Protein AF-A0A8R7QAB6-F1 (afdb_monomer_lite)

Sequence (267 aa):
MARGPIYIWNEWATQILVLLSFALQIFLFVFARTRRCGSSPLLRFLLWLVYLMADSTAIYTLGHLSINGILHEHELVVFWAPFLIVHLGSQDTITAYALEDNQLWPRHLLNLGVQAFGVAYILYKHIGHISTSLGLATCLMFVIGLIKYGERIWALKCATMDDIRSSIKKCGLLPTYYGDLPPPSGASAEERDEEELLLFAQAMLPLCKGGIINFPVVLISHPHNSPSNLSWCWNWNWKATFKVVEMELSLMYDILYTKAAIIHSWY

Structure (mmCIF, N/CA/C/O backbone):
data_AF-A0A8R7QAB6-F1
#
_entry.id   AF-A0A8R7QAB6-F1
#
loop_
_atom_site.group_PDB
_atom_site.id
_atom_site.type_symbol
_atom_site.label_atom_id
_atom_site.label_alt_id
_atom_site.label_comp_id
_atom_site.label_asym_id
_atom_site.label_entity_id
_atom_site.label_seq_id
_atom_site.pdbx_PDB_ins_code
_atom_site.Cartn_x
_atom_site.Cartn_y
_atom_site.Cartn_z
_atom_site.occupancy
_atom_site.B_iso_or_equiv
_atom_site.auth_seq_id
_atom_site.auth_comp_id
_atom_site.auth_asym_id
_atom_site.auth_atom_id
_atom_site.pdbx_PDB_model_num
ATOM 1 N N . MET A 1 1 ? -44.828 -3.602 14.748 1.00 44.59 1 MET A N 1
ATOM 2 C CA . MET A 1 1 ? -44.063 -2.344 14.886 1.00 44.59 1 MET A CA 1
ATOM 3 C C . MET A 1 1 ? -42.723 -2.540 14.201 1.00 44.59 1 MET A C 1
ATOM 5 O O . MET A 1 1 ? -41.914 -3.314 14.695 1.00 44.59 1 MET A O 1
ATOM 9 N N . ALA A 1 2 ? -42.525 -1.944 13.025 1.00 48.62 2 ALA A N 1
ATOM 10 C CA . ALA A 1 2 ? -41.248 -2.025 12.324 1.00 48.62 2 ALA A CA 1
ATOM 11 C C . ALA A 1 2 ? -40.219 -1.193 13.104 1.00 48.62 2 ALA A C 1
ATOM 13 O O . ALA A 1 2 ? -40.380 0.020 13.232 1.00 48.62 2 ALA A O 1
ATOM 14 N N . ARG A 1 3 ? -39.207 -1.849 13.684 1.00 58.31 3 ARG A N 1
ATOM 15 C CA . ARG A 1 3 ? -38.048 -1.165 14.271 1.00 58.31 3 ARG A CA 1
ATOM 16 C C . ARG A 1 3 ? -37.415 -0.325 13.160 1.00 58.31 3 ARG A C 1
ATOM 18 O O . ARG A 1 3 ? -37.043 -0.864 12.123 1.00 58.31 3 ARG A O 1
ATOM 25 N N . GLY A 1 4 ? -37.393 0.994 13.339 1.00 73.88 4 GLY A N 1
ATOM 26 C CA . GLY A 1 4 ? -36.914 1.915 12.311 1.00 73.88 4 GLY A CA 1
ATOM 27 C C . GLY A 1 4 ? -35.427 1.703 11.987 1.00 73.88 4 GLY A C 1
ATOM 28 O O . GLY A 1 4 ? -34.685 1.194 12.829 1.00 73.88 4 GLY A O 1
ATOM 29 N N . PRO A 1 5 ? -34.960 2.140 10.804 1.00 74.00 5 PRO A N 1
ATOM 30 C CA . PRO A 1 5 ? -33.564 1.986 10.380 1.00 74.00 5 PRO A CA 1
ATOM 31 C C . PRO A 1 5 ? -32.562 2.619 11.361 1.00 74.00 5 PRO A C 1
ATOM 33 O O . PRO A 1 5 ? -31.462 2.109 11.541 1.00 74.00 5 PRO A O 1
ATOM 36 N N . ILE A 1 6 ? -32.971 3.679 12.065 1.00 74.94 6 ILE A N 1
ATOM 37 C CA . ILE A 1 6 ? -32.167 4.370 13.084 1.00 74.94 6 ILE A CA 1
ATOM 38 C C . ILE A 1 6 ? -31.918 3.482 14.313 1.00 74.94 6 ILE A C 1
ATOM 40 O O . ILE A 1 6 ? -30.834 3.517 14.883 1.00 74.94 6 ILE A O 1
ATOM 44 N N . TYR A 1 7 ? -32.894 2.656 14.705 1.00 74.50 7 TYR A N 1
ATOM 45 C CA . TYR A 1 7 ? -32.751 1.740 15.839 1.00 74.50 7 TYR A CA 1
ATOM 46 C C . TYR A 1 7 ? -31.762 0.613 15.512 1.00 74.50 7 TYR A C 1
ATOM 48 O O . TYR A 1 7 ? -30.878 0.316 16.307 1.00 74.50 7 TYR A O 1
ATOM 56 N N . ILE A 1 8 ? -31.869 0.044 14.305 1.00 72.69 8 ILE A N 1
ATOM 57 C CA . ILE A 1 8 ? -30.952 -0.998 13.818 1.00 72.69 8 ILE A CA 1
ATOM 58 C C . ILE A 1 8 ? -29.528 -0.445 13.714 1.00 72.69 8 ILE A C 1
ATOM 60 O O . ILE A 1 8 ? -28.586 -1.104 14.144 1.00 72.69 8 ILE A O 1
ATOM 64 N N . TRP A 1 9 ? -29.369 0.777 13.194 1.00 73.50 9 TRP A N 1
ATOM 65 C CA . TRP A 1 9 ? -28.070 1.443 13.147 1.00 73.50 9 TRP A CA 1
ATOM 66 C C . TRP A 1 9 ? -27.485 1.634 14.547 1.00 73.50 9 TRP A C 1
ATOM 68 O O . TRP A 1 9 ? -26.334 1.297 14.771 1.00 73.50 9 TRP A O 1
ATOM 78 N N . ASN A 1 10 ? -28.269 2.106 15.515 1.00 70.94 10 ASN A N 1
ATOM 79 C CA . ASN A 1 10 ? -27.750 2.383 16.855 1.00 70.94 10 ASN A CA 1
ATOM 80 C C . ASN A 1 10 ? -27.283 1.116 17.601 1.00 70.94 10 ASN A C 1
ATOM 82 O O . ASN A 1 10 ? -26.352 1.174 18.395 1.00 70.94 10 ASN A O 1
ATOM 86 N N . GLU A 1 11 ? -27.922 -0.022 17.332 1.00 70.94 11 GLU A N 1
ATOM 87 C CA . GLU A 1 11 ? -27.662 -1.294 18.017 1.00 70.94 11 GLU A CA 1
ATOM 88 C C . GLU A 1 11 ? -26.584 -2.135 17.297 1.00 70.94 11 GLU A C 1
ATOM 90 O O . GLU A 1 11 ? -25.776 -2.788 17.950 1.00 70.94 11 GLU A O 1
ATOM 95 N N . TRP A 1 12 ? -26.505 -2.067 15.960 1.00 75.06 12 TRP A N 1
ATOM 96 C CA . TRP A 1 12 ? -25.621 -2.917 15.141 1.00 75.06 12 TRP A CA 1
ATOM 97 C C . TRP A 1 12 ? -24.547 -2.150 14.358 1.00 75.06 12 TRP A C 1
ATOM 99 O O . TRP A 1 12 ? -23.807 -2.769 13.591 1.00 75.06 12 TRP A O 1
ATOM 109 N N . ALA A 1 13 ? -24.427 -0.825 14.528 1.00 75.81 13 ALA A N 1
ATOM 110 C CA . ALA A 1 13 ? -23.506 0.016 13.750 1.00 75.81 13 ALA A CA 1
ATOM 111 C C . ALA A 1 13 ? -22.087 -0.551 13.701 1.00 75.81 13 ALA A C 1
ATOM 113 O O . ALA A 1 13 ? -21.511 -0.661 12.624 1.00 75.81 13 ALA A O 1
ATOM 114 N N . THR A 1 14 ? -21.526 -0.940 14.846 1.00 73.94 14 THR A N 1
ATOM 115 C CA . THR A 1 14 ? -20.152 -1.453 14.930 1.00 73.94 14 THR A CA 1
ATOM 116 C C . THR A 1 14 ? -19.972 -2.732 14.119 1.00 73.94 14 THR A C 1
ATOM 118 O O . THR A 1 14 ? -19.018 -2.837 13.351 1.00 73.94 14 THR A O 1
ATOM 121 N N . GLN A 1 15 ? -20.910 -3.673 14.219 1.00 81.12 15 GLN A N 1
ATOM 122 C CA . GLN A 1 15 ? -20.850 -4.939 13.492 1.00 81.12 15 GLN A CA 1
ATOM 123 C C . GLN A 1 15 ? -21.042 -4.743 11.985 1.00 81.12 15 GLN A C 1
ATOM 125 O O . GLN A 1 15 ? -20.289 -5.300 11.187 1.00 81.12 15 GLN A O 1
ATOM 130 N N . ILE A 1 16 ? -22.000 -3.899 11.588 1.00 82.00 16 ILE A N 1
ATOM 131 C CA . ILE A 1 16 ? -22.246 -3.554 10.181 1.00 82.00 16 ILE A CA 1
ATOM 132 C C . ILE A 1 16 ? -21.008 -2.891 9.574 1.00 82.00 16 ILE A C 1
ATOM 134 O O . ILE A 1 16 ? -20.597 -3.242 8.472 1.00 82.00 16 ILE A O 1
ATOM 138 N N . LEU A 1 17 ? -20.389 -1.960 10.298 1.00 81.69 17 LEU A N 1
ATOM 139 C CA . LEU A 1 17 ? -19.210 -1.227 9.851 1.00 81.69 17 LEU A CA 1
ATOM 140 C C . LEU A 1 17 ? -17.976 -2.133 9.700 1.00 81.69 17 LEU A C 1
ATOM 142 O O . LEU A 1 17 ? -17.223 -1.998 8.733 1.00 81.69 17 LEU A O 1
ATOM 146 N N . VAL A 1 18 ? -17.781 -3.082 10.616 1.00 82.44 18 VAL A N 1
ATOM 147 C CA . VAL A 1 18 ? -16.709 -4.084 10.532 1.00 82.44 18 VAL A CA 1
ATOM 148 C C . VAL A 1 18 ? -16.925 -5.025 9.343 1.00 82.44 18 VAL A C 1
ATOM 150 O O . VAL A 1 18 ? -15.999 -5.245 8.561 1.00 82.44 18 VAL A O 1
ATOM 153 N N . LEU A 1 19 ? -18.146 -5.537 9.159 1.00 84.88 19 LEU A N 1
ATOM 154 C CA . LEU A 1 19 ? -18.492 -6.387 8.016 1.00 84.88 19 LEU A CA 1
ATOM 155 C C . LEU A 1 19 ? -18.342 -5.642 6.688 1.00 84.88 19 LEU A C 1
ATOM 157 O O . LEU A 1 19 ? -17.833 -6.206 5.722 1.00 84.88 19 LEU A O 1
ATOM 161 N N . LEU A 1 20 ? -18.731 -4.366 6.647 1.00 85.06 20 LEU A N 1
ATOM 162 C CA . LEU A 1 20 ? -18.548 -3.506 5.483 1.00 85.06 20 LEU A CA 1
ATOM 163 C C . LEU A 1 20 ? -17.061 -3.327 5.165 1.00 85.06 20 LEU A C 1
ATOM 165 O O . LEU A 1 20 ? -16.658 -3.530 4.024 1.00 85.06 20 LEU A O 1
ATOM 169 N N . SER A 1 21 ? -16.236 -3.019 6.170 1.00 83.75 21 SER A N 1
ATOM 170 C CA . SER A 1 21 ? -14.778 -2.935 6.020 1.00 83.75 21 SER A CA 1
ATOM 171 C C . SER A 1 21 ? -14.202 -4.234 5.443 1.00 83.75 21 SER A C 1
ATOM 173 O O . SER A 1 21 ? -13.412 -4.212 4.494 1.00 83.75 21 SER A O 1
ATOM 175 N N . PHE A 1 22 ? -14.645 -5.386 5.950 1.00 82.44 22 PHE A N 1
ATOM 176 C CA . PHE A 1 22 ? -14.234 -6.701 5.459 1.00 82.44 22 PHE A CA 1
ATOM 177 C C . PHE A 1 22 ? -14.653 -6.964 4.009 1.00 82.44 22 PHE A C 1
ATOM 179 O O . PHE A 1 22 ? -13.827 -7.360 3.184 1.00 82.44 22 PHE A O 1
ATOM 186 N N . ALA A 1 23 ? -15.903 -6.661 3.666 1.00 84.88 23 ALA A N 1
ATOM 187 C CA . ALA A 1 23 ? -16.430 -6.823 2.316 1.00 84.88 23 ALA A CA 1
ATOM 188 C C . ALA A 1 23 ? -15.699 -5.939 1.292 1.00 84.88 23 ALA A C 1
ATOM 190 O O . ALA A 1 23 ? -15.355 -6.416 0.208 1.00 84.88 23 ALA A O 1
ATOM 191 N N . LEU A 1 24 ? -15.406 -4.679 1.642 1.00 82.50 24 LEU A N 1
ATOM 192 C CA . LEU A 1 24 ? -14.646 -3.761 0.785 1.00 82.50 24 LEU A CA 1
ATOM 193 C C . LEU A 1 24 ? -13.243 -4.308 0.486 1.00 82.50 24 LEU A C 1
ATOM 195 O O . LEU A 1 24 ? -12.759 -4.193 -0.640 1.00 82.50 24 LEU A O 1
ATOM 199 N N . GLN A 1 25 ? -12.599 -4.957 1.457 1.00 82.06 25 GLN A N 1
ATOM 200 C CA . GLN A 1 25 ? -11.284 -5.554 1.231 1.00 82.06 25 GLN A CA 1
ATOM 201 C C . GLN A 1 25 ? -11.312 -6.835 0.411 1.00 82.06 25 GLN A C 1
ATOM 203 O O . GLN A 1 25 ? -10.454 -6.991 -0.455 1.00 82.06 25 GLN A O 1
ATOM 208 N N . ILE A 1 26 ? -12.295 -7.716 0.613 1.00 82.19 26 ILE A N 1
ATOM 209 C CA . ILE A 1 26 ? -12.473 -8.880 -0.268 1.00 82.19 26 ILE A CA 1
ATOM 210 C C . ILE A 1 26 ? -12.684 -8.408 -1.706 1.00 82.19 26 ILE A C 1
ATOM 212 O O . ILE A 1 26 ? -12.077 -8.946 -2.630 1.00 82.19 26 ILE A O 1
ATOM 216 N N . PHE A 1 27 ? -13.502 -7.371 -1.895 1.00 82.88 27 PHE A N 1
ATOM 217 C CA . PHE A 1 27 ? -13.724 -6.786 -3.208 1.00 82.88 27 PHE A CA 1
ATOM 218 C C . PHE A 1 27 ? -12.410 -6.290 -3.827 1.00 82.88 27 PHE A C 1
ATOM 220 O O . PHE A 1 27 ? -12.078 -6.668 -4.950 1.00 82.88 27 PHE A O 1
ATOM 227 N N . LEU A 1 28 ? -11.611 -5.513 -3.091 1.00 77.88 28 LEU A N 1
ATOM 228 C CA . LEU A 1 28 ? -10.310 -5.054 -3.588 1.00 77.88 28 LEU A CA 1
ATOM 229 C C . LEU A 1 28 ? -9.372 -6.216 -3.900 1.00 77.88 28 LEU A C 1
ATOM 231 O O . LEU A 1 28 ? -8.730 -6.198 -4.943 1.00 77.88 28 LEU A O 1
ATOM 235 N N . PHE A 1 29 ? -9.323 -7.243 -3.056 1.00 79.69 29 PHE A N 1
ATOM 236 C CA . PHE A 1 29 ? -8.475 -8.409 -3.277 1.00 79.69 29 PHE A CA 1
ATOM 237 C C . PHE A 1 29 ? -8.835 -9.149 -4.574 1.00 79.69 29 PHE A C 1
ATOM 239 O O . PHE A 1 29 ? -7.956 -9.415 -5.394 1.00 79.69 29 PHE A O 1
ATOM 246 N N . VAL A 1 30 ? -10.124 -9.419 -4.803 1.00 79.31 30 VAL A N 1
ATOM 247 C CA . VAL A 1 30 ? -10.610 -10.134 -5.996 1.00 79.31 30 VAL A CA 1
ATOM 248 C C . VAL A 1 30 ? -10.393 -9.313 -7.269 1.00 79.31 30 VAL A C 1
ATOM 250 O O . VAL A 1 30 ? -9.942 -9.843 -8.285 1.00 79.31 30 VAL A O 1
ATOM 253 N N . PHE A 1 31 ? -10.685 -8.012 -7.224 1.00 73.69 31 PHE A N 1
ATOM 254 C CA . PHE A 1 31 ? -10.662 -7.150 -8.408 1.00 73.69 31 PHE A CA 1
ATOM 255 C C . PHE A 1 31 ? -9.325 -6.423 -8.633 1.00 73.69 31 PHE A C 1
ATOM 257 O O . PHE A 1 31 ? -9.147 -5.796 -9.681 1.00 73.69 31 PHE A O 1
ATOM 264 N N . ALA A 1 32 ? -8.352 -6.545 -7.723 1.00 71.00 32 ALA A N 1
ATOM 265 C CA . ALA A 1 32 ? -7.022 -5.953 -7.883 1.00 71.00 32 ALA A CA 1
ATOM 266 C C . ALA A 1 32 ? -6.299 -6.470 -9.132 1.00 71.00 32 ALA A C 1
ATOM 268 O O . ALA A 1 32 ? -5.696 -5.689 -9.874 1.00 71.00 32 ALA A O 1
ATOM 269 N N . ARG A 1 33 ? -6.410 -7.776 -9.418 1.00 67.69 33 ARG A N 1
ATOM 270 C CA . ARG A 1 33 ? -5.796 -8.398 -10.605 1.00 67.69 33 ARG A CA 1
ATOM 271 C C . ARG A 1 33 ? -6.393 -7.857 -11.907 1.00 67.69 33 ARG A C 1
ATOM 273 O O . ARG A 1 33 ? -5.681 -7.698 -12.897 1.00 67.69 33 ARG A O 1
ATOM 280 N N . THR A 1 34 ? -7.670 -7.482 -11.886 1.00 68.88 34 THR A N 1
ATOM 281 C CA . THR A 1 34 ? -8.405 -6.936 -13.036 1.00 68.88 34 THR A CA 1
ATOM 282 C C . THR A 1 34 ? -7.857 -5.576 -13.496 1.00 68.88 34 THR A C 1
ATOM 284 O O . THR A 1 34 ? -8.062 -5.194 -14.650 1.00 68.88 34 THR A O 1
ATOM 287 N N . ARG A 1 35 ? -7.095 -4.853 -12.655 1.00 66.12 35 ARG A N 1
ATOM 288 C CA . ARG A 1 35 ? -6.399 -3.613 -13.055 1.00 66.12 35 ARG A CA 1
ATOM 289 C C . ARG A 1 35 ? -5.346 -3.863 -14.138 1.00 66.12 35 ARG A C 1
ATOM 291 O O . ARG A 1 35 ? -5.223 -3.058 -15.059 1.00 66.12 35 ARG A O 1
ATOM 298 N N . ARG A 1 36 ? -4.629 -4.987 -14.049 1.00 64.88 36 ARG A N 1
ATOM 299 C CA . ARG A 1 36 ? -3.489 -5.320 -14.917 1.00 64.88 36 ARG A CA 1
ATOM 300 C C . ARG A 1 36 ? -3.909 -5.743 -16.330 1.00 64.88 36 ARG A C 1
ATOM 302 O O . ARG A 1 36 ? -3.153 -5.543 -17.268 1.00 64.88 36 ARG A O 1
ATOM 309 N N . CYS A 1 37 ? -5.132 -6.251 -16.494 1.00 62.47 37 CYS A N 1
ATOM 310 C CA . CYS A 1 37 ? -5.634 -6.793 -17.765 1.00 62.47 37 CYS A CA 1
ATOM 311 C C . CYS A 1 37 ? -6.569 -5.846 -18.542 1.00 62.47 37 CYS A C 1
ATOM 313 O O . CYS A 1 37 ? -7.242 -6.287 -19.466 1.00 62.47 37 CYS A O 1
ATOM 315 N N . GLY A 1 38 ? -6.627 -4.553 -18.192 1.00 60.62 38 GLY A N 1
ATOM 316 C CA . GLY A 1 38 ? -7.356 -3.561 -18.994 1.00 60.62 38 GLY A CA 1
ATOM 317 C C . GLY A 1 38 ? -8.883 -3.597 -18.836 1.00 60.62 38 GLY A C 1
ATOM 318 O O . GLY A 1 38 ? -9.607 -3.818 -19.798 1.00 60.62 38 GLY A O 1
ATOM 319 N N . SER A 1 39 ? -9.387 -3.341 -17.623 1.00 63.75 39 SER A N 1
ATOM 320 C CA . SER A 1 39 ? -10.836 -3.297 -17.350 1.00 63.75 39 SER A CA 1
ATOM 321 C C . SER A 1 39 ? -11.556 -2.019 -17.810 1.00 63.75 39 SER A C 1
ATOM 323 O O . SER A 1 39 ? -10.937 -0.963 -17.974 1.00 63.75 39 SER A O 1
ATOM 325 N N . SER A 1 40 ? -12.889 -2.124 -17.917 1.00 76.38 40 SER A N 1
ATOM 326 C CA . SER A 1 40 ? -13.844 -1.040 -18.184 1.00 76.38 40 SER A CA 1
ATOM 327 C C . SER A 1 40 ? -13.659 0.172 -17.247 1.00 76.38 40 SER A C 1
ATOM 329 O O . SER A 1 40 ? -13.309 0.006 -16.072 1.00 76.38 40 SER A O 1
ATOM 331 N N . PRO A 1 41 ? -13.929 1.405 -17.722 1.00 77.31 41 PRO A N 1
ATOM 332 C CA . PRO A 1 41 ? -13.739 2.622 -16.927 1.00 77.31 41 PRO A CA 1
ATOM 333 C C . PRO A 1 41 ? -14.597 2.643 -15.653 1.00 77.31 41 PRO A C 1
ATOM 335 O O . PRO A 1 41 ? -14.156 3.154 -14.627 1.00 77.31 41 PRO A O 1
ATOM 338 N N . LEU A 1 42 ? -15.784 2.027 -15.686 1.00 79.69 42 LEU A N 1
ATOM 339 C CA . LEU A 1 42 ? -16.677 1.925 -14.532 1.00 79.69 42 LEU A CA 1
ATOM 340 C C . LEU A 1 42 ? -16.082 1.052 -13.423 1.00 79.69 42 LEU A C 1
ATOM 342 O O . LEU A 1 42 ? -16.127 1.433 -12.258 1.00 79.69 42 LEU A O 1
ATOM 346 N N . LEU A 1 43 ? -15.464 -0.081 -13.767 1.00 77.50 43 LEU A N 1
ATOM 347 C CA . LEU A 1 43 ? -14.820 -0.944 -12.775 1.00 77.50 43 LEU A CA 1
ATOM 348 C C . LEU A 1 43 ? -13.598 -0.261 -12.148 1.00 77.50 43 LEU A C 1
ATOM 350 O O . LEU A 1 43 ? -13.377 -0.398 -10.950 1.00 77.50 43 LEU A O 1
ATOM 354 N N . ARG A 1 44 ? -12.839 0.526 -12.925 1.00 76.75 44 ARG A N 1
ATOM 355 C CA . ARG A 1 44 ? -11.742 1.357 -12.393 1.00 76.75 44 ARG A CA 1
ATOM 356 C C . ARG A 1 44 ? -12.253 2.420 -11.423 1.00 76.75 44 ARG A C 1
ATOM 358 O O . ARG A 1 44 ? -11.681 2.574 -10.351 1.00 76.75 44 ARG A O 1
ATOM 365 N N . PHE A 1 45 ? -13.341 3.107 -11.772 1.00 78.69 45 PHE A N 1
ATOM 366 C CA . PHE A 1 45 ? -13.973 4.086 -10.887 1.00 78.69 45 PHE A CA 1
ATOM 367 C C . PHE A 1 45 ? -14.497 3.442 -9.595 1.00 78.69 45 PHE A C 1
ATOM 369 O O . PHE A 1 45 ? -14.260 3.966 -8.510 1.00 78.69 45 PHE A O 1
ATOM 376 N N . LEU A 1 46 ? -15.147 2.278 -9.689 1.00 81.56 46 LEU A N 1
ATOM 377 C CA . LEU A 1 46 ? -15.595 1.524 -8.515 1.00 81.56 46 LEU A CA 1
ATOM 378 C C . LEU A 1 46 ? -14.420 1.068 -7.646 1.00 81.56 46 LEU A C 1
ATOM 380 O O . LEU A 1 46 ? -14.473 1.236 -6.434 1.00 81.56 46 LEU A O 1
ATOM 384 N N . LEU A 1 47 ? -13.349 0.540 -8.242 1.00 81.12 47 LEU A N 1
ATOM 385 C CA . LEU A 1 47 ? -12.128 0.171 -7.519 1.00 81.12 47 LEU A CA 1
ATOM 386 C C . LEU A 1 47 ? -11.516 1.367 -6.791 1.00 81.12 47 LEU A C 1
ATOM 388 O O . LEU A 1 47 ? -11.144 1.241 -5.629 1.00 81.12 47 LEU A O 1
ATOM 392 N N . TRP A 1 48 ? -11.443 2.520 -7.454 1.00 81.38 48 TRP A N 1
ATOM 393 C CA . TRP A 1 48 ? -10.961 3.761 -6.853 1.00 81.38 48 TRP A CA 1
ATOM 394 C C . TRP A 1 48 ? -11.818 4.193 -5.658 1.00 81.38 48 TRP A C 1
ATOM 396 O O . TRP A 1 48 ? -11.288 4.506 -4.593 1.00 81.38 48 TRP A O 1
ATOM 406 N N . LEU A 1 49 ? -13.145 4.155 -5.807 1.00 80.50 49 LEU A N 1
ATOM 407 C CA . LEU A 1 49 ? -14.077 4.519 -4.743 1.00 80.50 49 LEU A CA 1
ATOM 408 C C . LEU A 1 49 ? -13.977 3.553 -3.558 1.00 80.50 49 LEU A C 1
ATOM 410 O O . LEU A 1 49 ? -13.907 3.991 -2.413 1.00 80.50 49 LEU A O 1
ATOM 414 N N . VAL A 1 50 ? -13.922 2.246 -3.822 1.00 82.81 50 VAL A N 1
ATOM 415 C CA . VAL A 1 50 ? -13.758 1.222 -2.781 1.00 82.81 50 VAL A CA 1
ATOM 416 C C . VAL A 1 50 ? -12.405 1.366 -2.083 1.00 82.81 50 VAL A C 1
ATOM 418 O O . VAL A 1 50 ? -12.355 1.249 -0.863 1.00 82.81 50 VAL A O 1
ATOM 421 N N . TYR A 1 51 ? -11.330 1.673 -2.815 1.00 78.62 51 TYR A N 1
ATOM 422 C CA . TYR A 1 51 ? -10.010 1.950 -2.240 1.00 78.62 51 TYR A CA 1
ATOM 423 C C . TYR A 1 51 ? -10.062 3.133 -1.263 1.00 78.62 51 TYR A C 1
ATOM 425 O O . TYR A 1 51 ? -9.642 3.000 -0.114 1.00 78.62 51 TYR A O 1
ATOM 433 N N . LEU A 1 52 ? -10.670 4.251 -1.672 1.00 77.19 52 LEU A N 1
ATOM 434 C CA . LEU A 1 52 ? -10.818 5.435 -0.821 1.00 77.19 52 LEU A CA 1
ATOM 435 C C . LEU A 1 52 ? -11.702 5.165 0.412 1.00 77.19 52 LEU A C 1
ATOM 437 O O . LEU A 1 52 ? -11.437 5.663 1.508 1.00 77.19 52 LEU A O 1
ATOM 441 N N . MET A 1 53 ? -12.751 4.359 0.242 1.00 77.31 53 MET A N 1
ATOM 442 C CA . MET A 1 53 ? -13.676 3.998 1.316 1.00 77.31 53 MET A CA 1
ATOM 443 C C . MET A 1 53 ? -13.113 2.959 2.281 1.00 77.31 53 MET A C 1
ATOM 445 O O . MET A 1 53 ? -13.477 2.999 3.453 1.00 77.31 53 MET A O 1
ATOM 449 N N . ALA A 1 54 ? -12.239 2.051 1.848 1.00 79.25 54 ALA A N 1
ATOM 450 C CA . ALA A 1 54 ? -11.712 0.986 2.700 1.00 79.25 54 ALA A CA 1
ATOM 451 C C . ALA A 1 54 ? -10.904 1.549 3.882 1.00 79.25 54 ALA A C 1
ATOM 453 O O . ALA A 1 54 ? -11.211 1.240 5.037 1.00 79.25 54 ALA A O 1
ATOM 454 N N . ASP A 1 55 ? -9.939 2.433 3.608 1.00 75.81 55 ASP A N 1
ATOM 455 C CA . ASP A 1 55 ? -9.109 3.047 4.652 1.00 75.81 55 ASP A CA 1
ATOM 456 C C . ASP A 1 55 ? -9.952 3.977 5.554 1.00 75.81 55 ASP A C 1
ATOM 458 O O . ASP A 1 55 ? -9.828 3.946 6.782 1.00 75.81 55 ASP A O 1
ATOM 462 N N . SER A 1 56 ? -10.879 4.752 4.970 1.00 80.44 56 SER A N 1
ATOM 463 C CA . SER A 1 56 ? -11.762 5.666 5.714 1.00 80.44 56 SER A CA 1
ATOM 464 C C . SER A 1 56 ? -12.751 4.931 6.625 1.00 80.44 56 SER A C 1
ATOM 466 O O . SER A 1 56 ? -12.899 5.300 7.792 1.00 80.44 56 SER A O 1
ATOM 468 N N . THR A 1 57 ? -13.383 3.865 6.125 1.00 81.38 57 THR A N 1
ATOM 469 C CA . THR A 1 57 ? -14.344 3.061 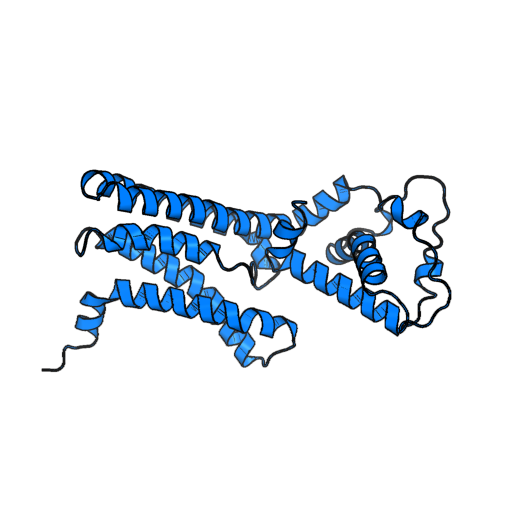6.892 1.00 81.38 57 THR A CA 1
ATOM 470 C C . THR A 1 57 ? -13.645 2.433 8.084 1.00 81.38 57 THR A C 1
ATOM 472 O O . THR A 1 57 ? -14.124 2.586 9.202 1.00 81.38 57 THR A O 1
ATOM 475 N N . ALA A 1 58 ? -12.477 1.812 7.892 1.00 81.25 58 ALA A N 1
ATOM 476 C CA . ALA A 1 58 ? -11.731 1.200 8.986 1.00 81.25 58 ALA A CA 1
ATOM 477 C C . ALA A 1 58 ? -11.290 2.226 10.052 1.00 81.25 58 ALA A C 1
ATOM 479 O O . ALA A 1 58 ? -11.482 1.978 11.242 1.00 81.25 58 ALA A O 1
ATOM 480 N N . ILE A 1 59 ? -10.804 3.412 9.660 1.00 80.88 59 ILE A N 1
ATOM 481 C CA . ILE A 1 59 ? -10.494 4.503 10.608 1.00 80.88 59 ILE A CA 1
ATOM 482 C C . ILE A 1 59 ? -11.741 4.932 11.387 1.00 80.88 59 ILE A C 1
ATOM 484 O O . ILE A 1 59 ? -11.695 5.062 12.611 1.00 80.88 59 ILE A O 1
ATOM 488 N N . TYR A 1 60 ? -12.857 5.139 10.689 1.00 82.81 60 TYR A N 1
ATOM 489 C CA . TYR A 1 60 ? -14.115 5.552 11.301 1.00 82.81 60 TYR A CA 1
ATOM 490 C C . TYR A 1 60 ? -14.638 4.500 12.285 1.00 82.81 60 TYR A C 1
ATOM 492 O O . TYR A 1 60 ? -15.006 4.844 13.408 1.00 82.81 60 TYR A O 1
ATOM 500 N N . THR A 1 61 ? -14.601 3.218 11.901 1.00 82.50 61 THR A N 1
ATOM 501 C CA . THR A 1 61 ? -14.980 2.103 12.779 1.00 82.50 61 THR A CA 1
ATOM 502 C C . THR A 1 61 ? -14.149 2.114 14.056 1.00 82.50 61 THR A C 1
ATOM 504 O O . THR A 1 61 ? -14.700 2.018 15.147 1.00 82.50 61 THR A O 1
ATOM 507 N N . LEU A 1 62 ? -12.834 2.313 13.935 1.00 80.19 62 LEU A N 1
ATOM 508 C CA . LEU A 1 62 ? -11.916 2.297 15.061 1.00 80.19 62 LEU A CA 1
ATOM 509 C C . LEU A 1 62 ? -12.136 3.497 15.986 1.00 80.19 62 LEU A C 1
ATOM 511 O O . LEU A 1 62 ? -12.164 3.335 17.204 1.00 80.19 62 LEU A O 1
ATOM 515 N N . GLY A 1 63 ? -12.346 4.688 15.421 1.00 80.44 63 GLY A N 1
ATOM 516 C CA . GLY A 1 63 ? -12.681 5.885 16.191 1.00 80.44 63 GLY A CA 1
ATOM 517 C C . GLY A 1 63 ? -14.001 5.724 16.944 1.00 80.44 63 GLY A C 1
ATOM 518 O O . GLY A 1 63 ? -14.077 6.015 18.137 1.00 80.44 63 GLY A O 1
ATOM 519 N N . HIS A 1 64 ? -15.021 5.175 16.282 1.00 78.12 64 HIS A N 1
ATOM 520 C CA . HIS A 1 64 ? -16.304 4.878 16.911 1.00 78.12 64 HIS A CA 1
ATOM 521 C C . HIS A 1 64 ? -16.163 3.833 18.028 1.00 78.12 64 HIS A C 1
ATOM 523 O O . HIS A 1 64 ? -16.732 4.013 19.101 1.00 78.12 64 HIS A O 1
ATOM 529 N N . LEU A 1 65 ? -15.367 2.775 17.827 1.00 77.31 65 LEU A N 1
ATOM 530 C CA . LEU A 1 65 ? -15.069 1.771 18.857 1.00 77.31 65 LEU A CA 1
ATOM 531 C C . LEU A 1 65 ? -14.280 2.367 20.032 1.00 77.31 65 LEU A C 1
ATOM 533 O O . LEU A 1 65 ? -14.551 2.023 21.177 1.00 77.31 65 LEU A O 1
ATOM 537 N N . SER A 1 66 ? -13.359 3.300 19.783 1.00 71.62 66 SER A N 1
ATOM 538 C CA . SER A 1 66 ? -12.596 3.964 20.845 1.00 71.62 66 SER A CA 1
ATOM 539 C C . SER A 1 66 ? -13.460 4.871 21.727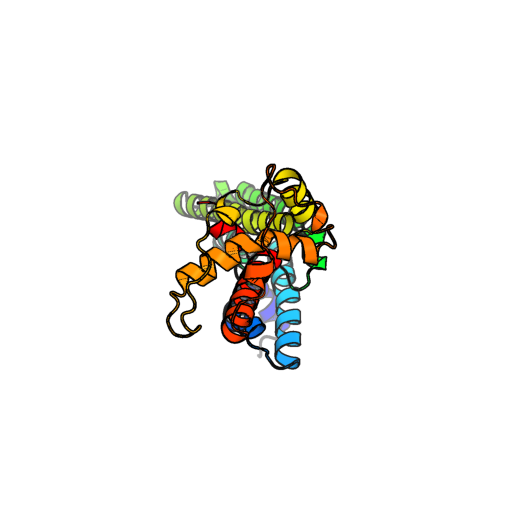 1.00 71.62 66 SER A C 1
ATOM 541 O O . SER A 1 66 ? -13.159 5.016 22.911 1.00 71.62 66 SER A O 1
ATOM 543 N N . ILE A 1 67 ? -14.499 5.497 21.165 1.00 71.06 67 ILE A N 1
ATOM 544 C CA . ILE A 1 67 ? -15.382 6.430 21.884 1.00 71.06 67 ILE A CA 1
ATOM 545 C C . ILE A 1 67 ? -16.557 5.681 22.531 1.00 71.06 67 ILE A C 1
ATOM 547 O O . ILE A 1 67 ? -16.831 5.866 23.715 1.00 71.06 67 ILE A O 1
ATOM 551 N N . ASN A 1 68 ? -17.224 4.804 21.773 1.00 66.25 68 ASN A N 1
ATOM 552 C CA . ASN A 1 68 ? -18.474 4.145 22.173 1.00 66.25 68 ASN A CA 1
ATOM 553 C C . ASN A 1 68 ? -18.282 2.720 22.713 1.00 66.25 68 ASN A C 1
ATOM 555 O O . ASN A 1 68 ? -19.167 2.205 23.394 1.00 66.25 68 ASN A O 1
ATOM 559 N N . GLY A 1 69 ? -17.119 2.094 22.497 1.00 57.31 69 GLY A N 1
ATOM 560 C CA . GLY A 1 69 ? -16.771 0.769 23.040 1.00 57.31 69 GLY A CA 1
ATOM 561 C C . GLY A 1 69 ? -16.630 0.726 24.566 1.00 57.31 69 GLY A C 1
ATOM 562 O O . GLY A 1 69 ? -16.313 -0.310 25.136 1.00 57.31 69 GLY A O 1
ATOM 563 N N . ILE A 1 70 ? -16.880 1.851 25.237 1.00 54.53 70 ILE A N 1
ATOM 564 C CA . ILE A 1 70 ? -16.992 1.951 26.691 1.00 54.53 70 ILE A CA 1
ATOM 565 C C . ILE A 1 70 ? -18.375 1.453 27.176 1.00 54.53 70 ILE A C 1
ATOM 567 O O . ILE A 1 70 ? -18.496 1.125 28.353 1.00 54.53 70 ILE A O 1
ATOM 571 N N . LEU A 1 71 ? -19.398 1.376 26.305 1.00 51.66 71 LEU A N 1
ATOM 572 C CA . LEU A 1 71 ? -20.804 1.217 26.718 1.00 51.66 71 LEU A CA 1
ATOM 573 C C . LEU A 1 71 ? -21.463 -0.144 26.390 1.00 51.66 71 LEU A C 1
ATOM 575 O O . LEU A 1 71 ? -22.404 -0.518 27.082 1.00 51.66 71 LEU A O 1
ATOM 579 N N . HIS A 1 72 ? -21.017 -0.888 25.370 1.00 50.88 72 HIS A N 1
ATOM 580 C CA . HIS A 1 72 ? -21.667 -2.143 24.946 1.00 50.88 72 HIS A CA 1
ATOM 581 C C . HIS A 1 72 ? -20.648 -3.235 24.557 1.00 50.88 72 HIS A C 1
ATOM 583 O O . HIS A 1 72 ? -19.770 -2.995 23.735 1.00 50.88 72 HIS A O 1
ATOM 589 N N . GLU A 1 73 ? -20.808 -4.426 25.154 1.00 56.91 73 GLU A N 1
ATOM 590 C CA . GLU A 1 73 ? -20.094 -5.700 24.904 1.00 56.91 73 GLU A CA 1
ATOM 591 C C . GLU A 1 73 ? -18.550 -5.649 24.949 1.00 56.91 73 GLU A C 1
ATOM 593 O O . GLU A 1 73 ? -17.849 -5.544 23.943 1.00 56.91 73 GLU A O 1
ATOM 598 N N . HIS A 1 74 ? -18.014 -5.801 26.164 1.00 61.66 74 HIS A N 1
ATOM 599 C CA . HIS A 1 74 ? -16.608 -5.575 26.518 1.00 61.66 74 HIS A CA 1
ATOM 600 C C . HIS A 1 74 ? -15.571 -6.549 25.929 1.00 61.66 74 HIS A C 1
ATOM 602 O O . HIS A 1 74 ? -14.388 -6.215 25.920 1.00 61.66 74 HIS A O 1
ATOM 608 N N . GLU A 1 75 ? -15.954 -7.732 25.442 1.00 65.06 75 GLU A N 1
ATOM 609 C CA . GLU A 1 75 ? -14.968 -8.738 25.002 1.00 65.06 75 GLU A CA 1
ATOM 610 C C . GLU A 1 75 ? -14.690 -8.700 23.496 1.00 65.06 75 GLU A C 1
ATOM 612 O O . GLU A 1 75 ? -13.536 -8.756 23.071 1.00 65.06 75 GLU A O 1
ATOM 617 N N . LEU A 1 76 ? -15.730 -8.547 22.672 1.00 70.50 76 LEU A N 1
ATOM 618 C CA . LEU A 1 76 ? -15.588 -8.578 21.215 1.00 70.50 76 LEU A CA 1
ATOM 619 C C . LEU A 1 76 ? -14.883 -7.327 20.684 1.00 70.50 76 LEU A C 1
ATOM 621 O O . LEU A 1 76 ? -14.026 -7.423 19.809 1.00 70.50 76 LEU A O 1
ATOM 625 N N . VAL A 1 77 ? -15.200 -6.149 21.228 1.00 72.62 77 VAL A N 1
ATOM 626 C CA . VAL A 1 77 ? -14.619 -4.863 20.796 1.00 72.62 77 VAL A CA 1
ATOM 627 C C . VAL A 1 77 ? -13.095 -4.852 20.919 1.00 72.62 77 VAL A C 1
ATOM 629 O O . VAL A 1 77 ? -12.403 -4.330 20.042 1.00 72.62 77 VAL A O 1
ATOM 632 N N . VAL A 1 78 ? -12.570 -5.470 21.980 1.00 75.44 78 VAL A N 1
ATOM 633 C CA . VAL A 1 78 ? -11.130 -5.540 22.239 1.00 75.44 78 VAL A CA 1
ATOM 634 C C . VAL A 1 78 ? -10.416 -6.379 21.182 1.00 75.44 78 VAL A C 1
ATOM 636 O O . VAL A 1 78 ? -9.307 -6.027 20.792 1.00 75.44 78 VAL A O 1
ATOM 639 N N . PHE A 1 79 ? -11.074 -7.410 20.649 1.00 79.88 79 PHE A N 1
ATOM 640 C CA . PHE A 1 79 ? -10.563 -8.206 19.535 1.00 79.88 79 PHE A CA 1
ATOM 641 C C . PHE A 1 79 ? -10.704 -7.491 18.177 1.00 79.88 79 PHE A C 1
ATOM 643 O O . PHE A 1 79 ? -9.773 -7.487 17.370 1.00 79.88 79 PHE A O 1
ATOM 650 N N . TRP A 1 80 ? -11.840 -6.830 17.926 1.00 83.38 80 TRP A N 1
ATOM 651 C CA . TRP A 1 80 ? -12.105 -6.142 16.655 1.00 83.38 80 TRP A CA 1
ATOM 652 C C . TRP A 1 80 ? -11.150 -4.971 16.384 1.00 83.38 80 TRP A C 1
ATOM 654 O O . TRP A 1 80 ? -10.822 -4.697 15.231 1.00 83.38 80 TRP A O 1
ATOM 664 N N . ALA A 1 81 ? -10.678 -4.283 17.424 1.00 83.00 81 ALA A N 1
ATOM 665 C CA . ALA A 1 81 ? -9.818 -3.111 17.281 1.00 83.00 81 ALA A CA 1
ATOM 666 C C . ALA A 1 81 ? -8.450 -3.418 16.612 1.00 83.00 81 ALA A C 1
ATOM 668 O O . ALA A 1 81 ? -8.148 -2.820 15.576 1.00 83.00 81 ALA A O 1
ATOM 669 N N . PRO A 1 82 ? -7.627 -4.367 17.103 1.00 83.69 82 PRO A N 1
ATOM 670 C CA . PRO A 1 82 ? -6.429 -4.798 16.386 1.00 83.69 82 PRO A CA 1
ATOM 671 C C . PRO A 1 82 ? -6.738 -5.591 15.113 1.00 83.69 82 PRO A C 1
ATOM 673 O O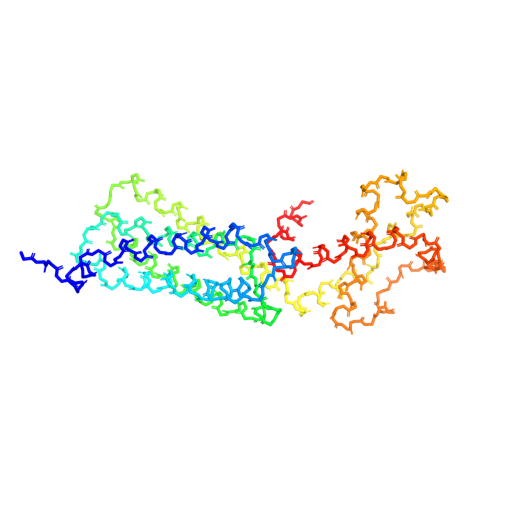 . PRO A 1 82 ? -5.951 -5.509 14.171 1.00 83.69 82 PRO A O 1
ATOM 676 N N . PHE A 1 83 ? -7.883 -6.283 15.021 1.00 83.50 83 PHE A N 1
ATOM 677 C CA . PHE A 1 83 ? -8.325 -6.892 13.759 1.00 83.50 83 PHE A CA 1
ATOM 678 C C . PHE A 1 83 ? -8.435 -5.850 12.640 1.00 83.50 83 PHE A C 1
ATOM 680 O O . PHE A 1 83 ? -7.931 -6.073 11.541 1.00 83.50 83 PHE A O 1
ATOM 687 N N . LEU A 1 84 ? -9.011 -4.679 12.922 1.00 82.31 84 LEU A N 1
ATOM 688 C CA . LEU A 1 84 ? -9.114 -3.587 11.954 1.00 82.31 84 LEU A CA 1
ATOM 689 C C . LEU A 1 84 ? -7.739 -3.052 11.527 1.00 82.31 84 LEU A C 1
ATOM 691 O O . LEU A 1 84 ? -7.559 -2.760 10.347 1.00 82.31 84 LEU A O 1
ATOM 695 N N . ILE A 1 85 ? -6.757 -2.976 12.436 1.00 82.88 85 ILE A N 1
ATOM 696 C CA . ILE A 1 85 ? -5.372 -2.598 12.086 1.00 82.88 85 ILE A CA 1
ATOM 697 C C . ILE A 1 85 ? -4.738 -3.633 11.151 1.00 82.88 85 ILE A C 1
ATOM 699 O O . ILE A 1 85 ? -4.135 -3.258 10.145 1.00 82.88 85 ILE A O 1
ATOM 703 N N . VAL A 1 86 ? -4.885 -4.929 11.450 1.00 84.56 86 VAL A N 1
ATOM 704 C CA . VAL A 1 86 ? -4.393 -6.010 10.576 1.00 84.56 86 VAL A CA 1
ATOM 705 C C . VAL A 1 86 ? -5.006 -5.889 9.190 1.00 84.56 86 VAL A C 1
ATOM 707 O O . VAL A 1 86 ? -4.295 -5.959 8.190 1.00 84.56 86 VAL A O 1
ATOM 710 N N . HIS A 1 87 ? -6.315 -5.665 9.145 1.00 79.94 87 HIS A N 1
ATOM 711 C CA . HIS A 1 87 ? -7.089 -5.486 7.927 1.00 79.94 87 HIS A CA 1
ATOM 712 C C . HIS A 1 87 ? -6.555 -4.311 7.103 1.00 79.94 87 HIS A C 1
ATOM 714 O O . HIS A 1 87 ? -6.180 -4.478 5.945 1.00 79.94 87 HIS A O 1
ATOM 720 N N . LEU A 1 88 ? -6.407 -3.131 7.708 1.00 74.75 88 LEU A N 1
ATOM 721 C CA . LEU A 1 88 ? -5.804 -1.944 7.084 1.00 74.75 88 LEU A CA 1
ATOM 722 C C . LEU A 1 88 ? -4.387 -2.201 6.525 1.00 74.75 88 LEU A C 1
ATOM 724 O O . LEU A 1 88 ? -3.995 -1.627 5.504 1.00 74.75 88 LEU A O 1
ATOM 728 N N . GLY A 1 89 ? -3.621 -3.073 7.184 1.00 66.94 89 GLY A N 1
ATOM 729 C CA . GLY A 1 89 ? -2.294 -3.494 6.745 1.00 66.94 89 GLY A CA 1
ATOM 730 C C . GLY A 1 89 ? -2.283 -4.588 5.669 1.00 66.94 89 GLY A C 1
ATOM 731 O O . GLY A 1 89 ? -1.253 -4.749 5.023 1.00 66.94 89 GLY A O 1
ATOM 732 N N . SER A 1 90 ? -3.382 -5.323 5.450 1.00 65.31 90 SER A N 1
ATOM 733 C CA . SER A 1 90 ? -3.426 -6.558 4.640 1.00 65.31 90 SER A CA 1
ATOM 734 C C . SER A 1 90 ? -3.779 -6.361 3.159 1.00 65.31 90 SER A C 1
ATOM 736 O O . SER A 1 90 ? -3.907 -7.343 2.424 1.00 65.31 90 SER A O 1
ATOM 738 N N . GLN A 1 91 ? -3.948 -5.123 2.691 1.00 63.84 91 GLN A N 1
ATOM 739 C CA . GLN A 1 91 ? -4.089 -4.829 1.261 1.00 63.84 91 GLN A CA 1
ATOM 740 C C . GLN A 1 91 ? -2.728 -4.952 0.562 1.00 63.84 91 GLN A C 1
ATOM 742 O O . GLN A 1 91 ? -2.067 -3.969 0.236 1.00 63.84 91 GLN A O 1
ATOM 747 N N . ASP A 1 92 ? -2.289 -6.191 0.359 1.00 57.06 92 ASP A N 1
ATOM 748 C CA . ASP A 1 92 ? -0.964 -6.504 -0.184 1.00 57.06 92 ASP A CA 1
ATOM 749 C C . ASP A 1 92 ? -0.906 -6.343 -1.720 1.00 57.06 92 ASP A C 1
ATOM 751 O O . ASP A 1 92 ? 0.173 -6.196 -2.299 1.00 57.06 92 ASP A O 1
ATOM 755 N N . THR A 1 93 ? -2.070 -6.318 -2.384 1.00 57.91 93 THR A N 1
ATOM 756 C CA . THR A 1 93 ? -2.211 -6.289 -3.851 1.00 57.91 93 THR A CA 1
ATOM 757 C C . THR A 1 93 ? -2.237 -4.887 -4.472 1.00 57.91 93 THR A C 1
ATOM 759 O O . THR A 1 93 ? -1.952 -4.762 -5.663 1.00 57.91 93 THR A O 1
ATOM 762 N N . ILE A 1 94 ? -2.573 -3.839 -3.710 1.00 62.81 94 ILE A N 1
ATOM 763 C CA . ILE A 1 94 ? -2.594 -2.438 -4.169 1.00 62.81 94 ILE A CA 1
ATOM 764 C C . ILE A 1 94 ? -2.062 -1.566 -3.031 1.00 62.81 94 ILE A C 1
ATOM 766 O O . ILE A 1 94 ? -2.807 -1.199 -2.125 1.00 62.81 94 ILE A O 1
ATOM 770 N N . THR A 1 95 ? -0.769 -1.247 -3.058 1.00 60.09 95 THR A N 1
ATOM 771 C CA . THR A 1 95 ? -0.176 -0.340 -2.063 1.00 60.09 95 THR A CA 1
ATOM 772 C C . THR A 1 95 ? -0.507 1.115 -2.370 1.00 60.09 95 THR A C 1
ATOM 774 O O . THR A 1 95 ? -0.758 1.870 -1.435 1.00 60.09 95 THR A O 1
ATOM 777 N N . ALA A 1 96 ? -0.590 1.476 -3.654 1.00 61.22 96 ALA A N 1
ATOM 778 C CA . ALA A 1 96 ? -0.943 2.809 -4.133 1.00 61.22 96 ALA A CA 1
ATOM 779 C C . ALA A 1 96 ? -1.828 2.759 -5.384 1.00 61.22 96 ALA A C 1
ATOM 781 O O . ALA A 1 96 ? -1.709 1.849 -6.213 1.00 61.22 96 ALA A O 1
ATOM 782 N N . TYR A 1 97 ? -2.717 3.747 -5.528 1.00 63.66 97 TYR A N 1
ATOM 783 C CA . TYR A 1 97 ? -3.587 3.869 -6.698 1.00 63.66 97 TYR A CA 1
ATOM 784 C C . TYR A 1 97 ? -2.935 4.724 -7.793 1.00 63.66 97 TYR A C 1
ATOM 786 O O . TYR A 1 97 ? -2.958 4.335 -8.964 1.00 63.66 97 TYR A O 1
ATOM 794 N N . ALA A 1 98 ? -2.309 5.837 -7.409 1.00 68.44 98 ALA A N 1
ATOM 795 C CA . ALA A 1 98 ? -1.492 6.692 -8.266 1.00 68.44 98 ALA A CA 1
ATOM 796 C C . ALA A 1 98 ? -0.044 6.770 -7.754 1.00 68.44 98 ALA A C 1
ATOM 798 O O . ALA A 1 98 ? 0.227 6.491 -6.588 1.00 68.44 98 ALA A O 1
ATOM 799 N N . LEU A 1 99 ? 0.901 7.155 -8.615 1.00 65.00 99 LEU A N 1
ATOM 800 C CA . LEU A 1 99 ? 2.311 7.255 -8.223 1.00 65.00 99 LEU A CA 1
ATOM 801 C C . LEU A 1 99 ? 2.527 8.365 -7.182 1.00 65.00 99 LEU A C 1
ATOM 803 O O . LEU A 1 99 ? 3.378 8.251 -6.302 1.00 65.00 99 LEU A O 1
ATOM 807 N N . GLU A 1 100 ? 1.719 9.418 -7.249 1.00 73.50 100 GLU A N 1
ATOM 808 C CA . GLU A 1 100 ? 1.701 10.536 -6.310 1.00 73.50 100 GLU A CA 1
ATOM 809 C C . GLU A 1 100 ? 1.294 10.095 -4.896 1.00 73.50 100 GLU A C 1
ATOM 811 O O . GLU A 1 100 ? 1.772 10.667 -3.914 1.00 73.50 100 GLU A O 1
ATOM 816 N N . ASP A 1 101 ? 0.485 9.037 -4.769 1.00 69.12 101 ASP A N 1
ATOM 817 C CA . ASP A 1 101 ? 0.086 8.499 -3.465 1.00 69.12 101 ASP A CA 1
ATOM 818 C C . ASP A 1 101 ? 1.291 7.913 -2.708 1.00 69.12 101 ASP A C 1
ATOM 820 O O . ASP A 1 101 ? 1.332 7.979 -1.477 1.00 69.12 101 ASP A O 1
ATOM 824 N N . ASN A 1 102 ? 2.324 7.430 -3.417 1.00 75.12 102 ASN A N 1
ATOM 825 C CA . ASN A 1 102 ? 3.560 6.936 -2.793 1.00 75.12 102 ASN A CA 1
ATOM 826 C C . ASN A 1 102 ? 4.268 8.035 -1.986 1.00 75.12 102 ASN A C 1
ATOM 828 O O . ASN A 1 102 ? 4.815 7.768 -0.917 1.00 75.12 102 ASN A O 1
ATOM 832 N N . GLN A 1 103 ? 4.199 9.294 -2.434 1.00 75.25 103 GLN A N 1
ATOM 833 C CA . GLN A 1 103 ? 4.812 10.426 -1.727 1.00 75.25 103 GLN A CA 1
ATOM 834 C C . GLN A 1 103 ? 4.088 10.773 -0.419 1.00 75.25 103 GLN A C 1
ATOM 836 O O . GLN A 1 103 ? 4.660 11.414 0.464 1.00 75.25 103 GLN A O 1
ATOM 841 N N . LEU A 1 104 ? 2.836 10.334 -0.265 1.00 80.00 104 LEU A N 1
ATOM 842 C CA . LEU A 1 104 ? 2.021 10.570 0.924 1.00 80.00 104 LEU A CA 1
ATOM 843 C C . LEU A 1 104 ? 2.260 9.534 2.032 1.00 80.00 104 LEU A C 1
ATOM 845 O O . LEU A 1 104 ? 1.565 9.564 3.051 1.00 80.00 104 LEU A O 1
ATOM 849 N N . TRP A 1 105 ? 3.278 8.673 1.904 1.00 79.00 105 TRP A N 1
ATOM 850 C CA . TRP A 1 105 ? 3.670 7.701 2.931 1.00 79.00 105 TRP A CA 1
ATOM 851 C C . TRP A 1 105 ? 3.807 8.282 4.359 1.00 79.00 105 TRP A C 1
ATOM 853 O O . TRP A 1 105 ? 3.407 7.582 5.295 1.00 79.00 105 TRP A O 1
ATOM 863 N N . PRO A 1 106 ? 4.250 9.545 4.598 1.00 79.06 106 PRO A N 1
ATOM 864 C CA . PRO A 1 106 ? 4.310 10.091 5.956 1.00 79.06 106 PRO A CA 1
ATOM 865 C C . PRO A 1 106 ? 2.922 10.256 6.588 1.00 79.06 106 PRO A C 1
ATOM 867 O O . PRO A 1 106 ? 2.780 10.143 7.804 1.00 79.06 106 PRO A O 1
ATOM 870 N N . ARG A 1 107 ? 1.876 10.483 5.776 1.00 81.38 107 ARG A N 1
ATOM 871 C CA . ARG A 1 107 ? 0.485 10.555 6.255 1.00 81.38 107 ARG A CA 1
ATOM 872 C C . ARG A 1 107 ? -0.007 9.184 6.702 1.00 81.38 107 ARG A C 1
ATOM 874 O O . ARG A 1 107 ? -0.638 9.078 7.748 1.00 81.38 107 ARG A O 1
ATOM 881 N N . HIS A 1 108 ? 0.325 8.137 5.949 1.00 81.31 108 HIS A N 1
ATOM 882 C CA . HIS A 1 108 ? 0.016 6.760 6.337 1.00 81.31 108 HIS A CA 1
ATOM 883 C C . HIS A 1 108 ? 0.760 6.350 7.614 1.00 81.31 108 HIS A C 1
ATOM 885 O O . HIS A 1 108 ? 0.171 5.700 8.474 1.00 81.31 108 HIS A O 1
ATOM 891 N N . LEU A 1 109 ? 2.007 6.802 7.793 1.00 83.31 109 LEU A N 1
ATOM 892 C CA . LEU A 1 109 ? 2.749 6.602 9.040 1.00 83.31 109 LEU A CA 1
ATOM 893 C C . LEU A 1 109 ? 2.102 7.320 10.230 1.00 83.31 109 LEU A C 1
ATOM 895 O O . LEU A 1 109 ? 1.950 6.722 11.295 1.00 83.31 109 LEU A O 1
ATOM 899 N N . LEU A 1 110 ? 1.691 8.578 10.057 1.00 82.81 110 LEU A N 1
ATOM 900 C CA . LEU A 1 110 ? 0.983 9.319 11.101 1.00 82.81 110 LEU A CA 1
ATOM 901 C C . LEU A 1 110 ? -0.331 8.621 11.481 1.00 82.81 110 LEU A C 1
ATOM 903 O O . LEU A 1 110 ? -0.607 8.436 12.666 1.00 82.81 110 LEU A O 1
ATOM 907 N N . ASN A 1 111 ? -1.109 8.190 10.486 1.00 83.62 111 ASN A N 1
ATOM 908 C CA . ASN A 1 111 ? -2.360 7.464 10.702 1.00 83.62 111 ASN A CA 1
ATOM 909 C C . ASN A 1 111 ? -2.127 6.155 11.462 1.00 83.62 111 ASN A C 1
ATOM 911 O O . ASN A 1 111 ? -2.854 5.886 12.417 1.00 83.62 111 ASN A O 1
ATOM 915 N N . LEU A 1 112 ? -1.090 5.388 11.106 1.00 84.31 112 LEU A N 1
ATOM 916 C CA . LEU A 1 112 ? -0.698 4.198 11.861 1.00 84.31 112 LEU A CA 1
ATOM 917 C C . LEU A 1 112 ? -0.385 4.543 13.318 1.00 84.31 112 LEU A C 1
ATOM 919 O O . LEU A 1 112 ? -0.865 3.857 14.212 1.00 84.31 112 LEU A O 1
ATOM 923 N N . GLY A 1 113 ? 0.380 5.609 13.572 1.00 84.25 113 GLY A N 1
ATOM 924 C CA . GLY A 1 113 ? 0.723 6.034 14.931 1.00 84.25 113 GLY A CA 1
ATOM 925 C C . GLY A 1 113 ? -0.511 6.355 15.778 1.00 84.25 113 GLY A C 1
ATOM 926 O O . GLY A 1 113 ? -0.639 5.866 16.900 1.00 84.25 113 GLY A O 1
ATOM 927 N N . VAL A 1 114 ? -1.457 7.118 15.221 1.00 85.12 114 VAL A N 1
ATOM 928 C CA . VAL A 1 114 ? -2.714 7.469 15.904 1.00 85.12 114 VAL A CA 1
ATOM 929 C C . VAL A 1 114 ? -3.575 6.227 16.158 1.00 85.12 114 VAL A C 1
ATOM 931 O O . VAL A 1 114 ? -4.090 6.052 17.262 1.00 85.12 114 VAL A O 1
ATOM 934 N N . GLN A 1 115 ? -3.703 5.335 15.173 1.00 84.62 115 GLN A N 1
ATOM 935 C CA . GLN A 1 115 ? -4.464 4.088 15.317 1.00 84.62 115 GLN A CA 1
ATOM 936 C C . GLN A 1 115 ? -3.830 3.140 16.336 1.00 84.62 115 GLN A C 1
ATOM 938 O O . GLN A 1 115 ? -4.530 2.592 17.186 1.00 84.62 115 GLN A O 1
ATOM 943 N N . ALA A 1 116 ? -2.508 2.971 16.278 1.00 87.31 116 ALA A N 1
ATOM 944 C CA . ALA A 1 116 ? -1.752 2.138 17.201 1.00 87.31 116 ALA A CA 1
ATOM 945 C C . ALA A 1 116 ? -1.920 2.626 18.639 1.00 87.31 116 ALA A C 1
ATOM 947 O O . ALA A 1 116 ? -2.156 1.819 19.537 1.00 87.31 116 ALA A O 1
ATOM 948 N N . PHE A 1 117 ? -1.874 3.944 18.848 1.00 86.50 117 PHE A N 1
ATOM 949 C CA . PHE A 1 117 ? -2.128 4.543 20.152 1.00 86.50 117 PHE A CA 1
ATOM 950 C C . PHE A 1 117 ? -3.570 4.308 20.625 1.00 86.50 117 PHE A C 1
ATOM 952 O O . PHE A 1 117 ? -3.778 3.908 21.769 1.00 86.50 117 PHE A O 1
ATOM 959 N N . GLY A 1 118 ? -4.561 4.483 19.743 1.00 83.50 118 GLY A N 1
ATOM 960 C CA . GLY A 1 118 ? -5.967 4.209 20.051 1.00 83.50 118 GLY A CA 1
ATOM 961 C C . GLY A 1 118 ? -6.210 2.757 20.476 1.00 83.50 118 GLY A C 1
ATOM 962 O O . GLY A 1 118 ? -6.856 2.508 21.493 1.00 83.50 118 GLY A O 1
ATOM 963 N N . VAL A 1 119 ? -5.633 1.788 19.760 1.00 84.94 119 VAL A N 1
ATOM 964 C CA . VAL A 1 119 ? -5.754 0.364 20.112 1.00 84.94 119 VAL A CA 1
ATOM 965 C C . VAL A 1 119 ? -4.982 0.024 21.380 1.00 84.94 119 VAL A C 1
ATOM 967 O O . VAL A 1 119 ? -5.528 -0.650 22.250 1.00 84.94 119 VAL A O 1
ATOM 970 N N . ALA A 1 120 ? -3.760 0.534 21.547 1.00 86.19 120 ALA A N 1
ATOM 971 C CA . ALA A 1 120 ? -2.987 0.341 22.772 1.00 86.19 120 ALA A CA 1
ATOM 972 C C . ALA A 1 120 ? -3.729 0.880 24.006 1.00 86.19 120 ALA A C 1
ATOM 974 O O . ALA A 1 120 ? -3.727 0.234 25.053 1.00 86.19 120 ALA A O 1
ATOM 975 N N . TYR A 1 121 ? -4.421 2.016 23.875 1.00 83.75 121 TYR A N 1
ATOM 976 C CA . TYR A 1 121 ? -5.258 2.572 24.937 1.00 83.75 121 TYR A CA 1
ATOM 977 C C . TYR A 1 121 ? -6.442 1.657 25.290 1.00 83.75 121 TYR A C 1
ATOM 979 O O . TYR A 1 121 ? -6.686 1.392 26.470 1.00 83.75 121 TYR A O 1
ATOM 987 N N . ILE A 1 122 ? -7.148 1.127 24.283 1.00 81.38 122 ILE A N 1
ATOM 988 C CA . ILE A 1 122 ? -8.256 0.176 24.488 1.00 81.38 122 ILE A CA 1
ATOM 989 C C . ILE A 1 122 ? -7.754 -1.084 25.206 1.00 81.38 122 ILE A C 1
ATOM 991 O O . ILE A 1 122 ? -8.394 -1.526 26.166 1.00 81.38 122 ILE A O 1
ATOM 995 N N . LEU A 1 123 ? -6.602 -1.619 24.786 1.00 81.31 123 LEU A N 1
ATOM 996 C CA . LEU A 1 123 ? -5.978 -2.799 25.388 1.00 81.31 123 LEU A CA 1
ATOM 997 C C . LEU A 1 123 ? -5.555 -2.547 26.830 1.00 81.31 123 LEU A C 1
ATOM 999 O O . LEU A 1 123 ? -5.891 -3.340 27.705 1.00 81.31 123 LEU A O 1
ATOM 1003 N N . TYR A 1 124 ? -4.880 -1.428 27.093 1.00 82.50 124 TYR A N 1
ATOM 1004 C CA . TYR A 1 124 ? -4.464 -1.048 28.440 1.00 82.50 124 TYR A CA 1
ATOM 1005 C C . TYR A 1 124 ? -5.658 -0.957 29.396 1.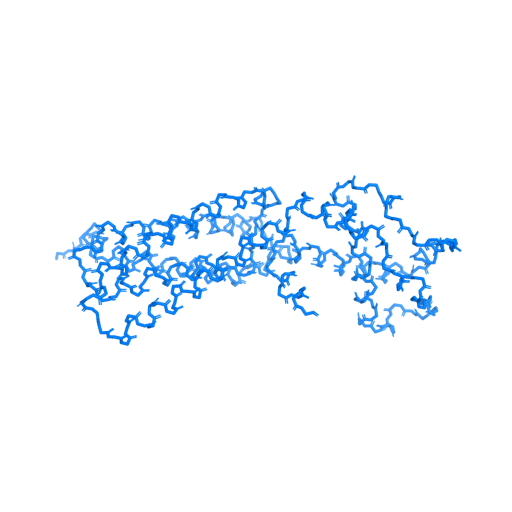00 82.50 124 TYR A C 1
ATOM 1007 O O . TYR A 1 124 ? -5.599 -1.465 30.514 1.00 82.50 124 TYR A O 1
ATOM 1015 N N . LYS A 1 125 ? -6.773 -0.368 28.947 1.00 76.81 125 LYS A N 1
ATOM 1016 C CA . LYS A 1 125 ? -7.980 -0.216 29.768 1.00 76.81 125 LYS A CA 1
ATOM 1017 C C . LYS A 1 125 ? -8.690 -1.546 30.056 1.00 76.81 125 LYS A C 1
ATOM 1019 O O . LYS A 1 125 ? -9.267 -1.692 31.130 1.00 76.81 125 LYS A O 1
ATOM 1024 N N . HIS A 1 126 ? -8.653 -2.506 29.130 1.00 74.44 126 HIS A N 1
ATOM 1025 C CA . HIS A 1 126 ? -9.380 -3.780 29.250 1.00 74.44 126 HIS A CA 1
ATOM 1026 C C . HIS A 1 126 ? -8.516 -4.960 29.727 1.00 74.44 126 HIS A C 1
ATOM 1028 O O . HIS A 1 126 ? -9.047 -6.047 29.955 1.00 74.44 126 HIS A O 1
ATOM 1034 N N . ILE A 1 127 ? -7.212 -4.754 29.950 1.00 70.50 127 ILE A N 1
ATOM 1035 C CA . ILE A 1 127 ? -6.261 -5.810 30.338 1.00 70.50 127 ILE A CA 1
ATOM 1036 C C . ILE A 1 127 ? -6.629 -6.514 31.657 1.00 70.50 127 ILE A C 1
ATOM 1038 O O . ILE A 1 127 ? -6.306 -7.681 31.837 1.00 70.50 127 ILE A O 1
ATOM 1042 N N . GLY A 1 128 ? -7.323 -5.821 32.569 1.00 67.81 128 GLY A N 1
ATOM 1043 C CA . GLY A 1 128 ? -7.732 -6.360 33.872 1.00 67.81 128 GLY A CA 1
ATOM 1044 C C . GLY A 1 128 ? -9.075 -7.100 33.882 1.00 67.81 128 GLY A C 1
ATOM 1045 O O . GLY A 1 128 ? -9.392 -7.740 34.878 1.00 67.81 128 GLY A O 1
ATOM 1046 N N . HIS A 1 129 ? -9.867 -7.009 32.809 1.00 67.81 129 HIS A N 1
ATOM 1047 C CA . HIS A 1 129 ? -11.223 -7.578 32.733 1.00 67.81 129 HIS A CA 1
ATOM 1048 C C . HIS A 1 129 ? -11.322 -8.753 31.741 1.00 67.81 129 HIS A C 1
ATOM 1050 O O . HIS A 1 129 ? -12.352 -9.415 31.658 1.00 67.81 129 HIS A O 1
ATOM 1056 N N . ILE A 1 130 ? -10.263 -9.012 30.972 1.00 71.50 130 ILE A N 1
ATOM 1057 C CA . ILE A 1 130 ? -10.233 -10.019 29.909 1.00 71.50 130 ILE A CA 1
ATOM 1058 C C . ILE A 1 130 ? -9.519 -11.294 30.362 1.00 71.50 130 ILE A C 1
ATOM 1060 O O . ILE A 1 130 ? -8.536 -11.255 31.102 1.00 71.50 130 ILE A O 1
ATOM 1064 N N . SER A 1 131 ? -10.000 -12.439 29.873 1.00 77.44 131 SER A N 1
ATOM 1065 C CA . SER A 1 131 ? -9.318 -13.722 30.041 1.00 77.44 131 SER A CA 1
ATOM 1066 C C . SER A 1 131 ? -7.904 -13.677 29.448 1.00 77.44 131 SER A C 1
ATOM 1068 O O . SER A 1 131 ? -7.664 -13.135 28.367 1.00 77.44 131 SER A O 1
ATOM 1070 N N . THR A 1 132 ? -6.939 -14.268 30.152 1.00 77.94 132 THR A N 1
ATOM 1071 C CA . THR A 1 132 ? -5.514 -14.220 29.780 1.00 77.94 132 THR A CA 1
ATOM 1072 C C . THR A 1 132 ? -5.244 -14.735 28.362 1.00 77.94 132 THR A C 1
ATOM 1074 O O . THR A 1 132 ? -4.371 -14.206 27.675 1.00 77.94 132 THR A O 1
ATOM 1077 N N . SER A 1 133 ? -6.018 -15.714 27.884 1.00 80.62 133 SER A N 1
ATOM 1078 C CA . SER A 1 133 ? -5.915 -16.256 26.523 1.00 80.62 133 SER A CA 1
ATOM 1079 C C . SER A 1 133 ? -6.391 -15.277 25.443 1.00 80.62 133 SER A C 1
ATOM 1081 O O . SER A 1 133 ? -5.703 -15.108 24.435 1.00 80.62 133 SER A O 1
ATOM 1083 N N . LEU A 1 134 ? -7.524 -14.596 25.647 1.00 79.62 134 LEU A N 1
ATOM 1084 C CA . LEU A 1 134 ? -8.063 -13.623 24.690 1.00 79.62 134 LEU A CA 1
ATOM 1085 C C . LEU A 1 134 ? -7.212 -12.349 24.649 1.00 79.62 134 LEU A C 1
ATOM 1087 O O . LEU A 1 134 ? -6.964 -11.805 23.571 1.00 79.62 134 LEU A O 1
ATOM 1091 N N . GLY A 1 135 ? -6.682 -11.921 25.797 1.00 81.69 135 GLY A N 1
ATOM 1092 C CA . GLY A 1 135 ? -5.725 -10.816 25.872 1.00 81.69 135 GLY A CA 1
ATOM 1093 C C . GLY A 1 135 ? -4.437 -11.107 25.096 1.00 81.69 135 GLY A C 1
ATOM 1094 O O . GLY A 1 135 ? -3.970 -10.258 24.335 1.00 81.69 135 GLY A O 1
ATOM 1095 N N . LEU A 1 136 ? -3.899 -12.327 25.215 1.00 83.56 136 LEU A N 1
ATOM 1096 C CA . LEU A 1 136 ? -2.704 -12.747 24.479 1.00 83.56 136 LEU A CA 1
ATOM 1097 C C . LEU A 1 136 ? -2.968 -12.804 22.968 1.00 83.56 136 LEU A C 1
ATOM 1099 O O . LEU A 1 136 ? -2.192 -12.236 22.201 1.00 83.56 136 LEU A O 1
ATOM 1103 N N . ALA A 1 137 ? -4.078 -13.412 22.536 1.00 86.12 137 ALA A N 1
ATOM 1104 C CA . ALA A 1 137 ? -4.457 -13.460 21.121 1.00 86.12 137 ALA A CA 1
ATOM 1105 C C . ALA A 1 137 ? -4.603 -12.053 20.518 1.00 86.12 137 ALA A C 1
ATOM 1107 O O . ALA A 1 137 ? -4.104 -11.776 19.428 1.00 86.12 137 ALA A O 1
ATOM 1108 N N . THR A 1 138 ? -5.223 -11.143 21.265 1.00 85.25 138 THR A N 1
ATOM 1109 C CA . THR A 1 138 ? -5.414 -9.749 20.860 1.00 85.25 138 THR A CA 1
ATOM 1110 C C . THR A 1 138 ? -4.084 -8.988 20.782 1.00 85.25 138 THR A C 1
ATOM 1112 O O . THR A 1 138 ? -3.860 -8.221 19.846 1.00 85.25 138 THR A O 1
ATOM 1115 N N . CYS A 1 139 ? -3.164 -9.233 21.719 1.00 86.19 139 CYS A N 1
ATOM 1116 C CA . CYS A 1 139 ? -1.816 -8.665 21.694 1.00 86.19 139 CYS A CA 1
ATOM 1117 C C . CYS A 1 139 ? -1.013 -9.160 20.481 1.00 86.19 139 CYS A C 1
ATOM 1119 O O . CYS A 1 139 ? -0.433 -8.355 19.753 1.00 86.19 139 CYS A O 1
ATOM 1121 N N . LEU A 1 140 ? -1.036 -10.468 20.204 1.00 89.75 140 LEU A N 1
ATOM 1122 C CA . LEU A 1 140 ? -0.399 -11.029 19.010 1.00 89.75 140 LEU A CA 1
ATOM 1123 C C . LEU A 1 140 ? -0.984 -10.422 17.735 1.00 89.75 140 LEU A C 1
ATOM 1125 O O . LEU A 1 140 ? -0.239 -10.026 16.842 1.00 89.75 140 LEU A O 1
ATOM 1129 N N . MET A 1 141 ? -2.308 -10.290 17.671 1.00 89.31 141 MET A N 1
ATOM 1130 C CA . MET A 1 141 ? -2.989 -9.668 16.542 1.00 89.31 141 MET A CA 1
ATOM 1131 C C . MET A 1 141 ? -2.573 -8.207 16.352 1.00 89.31 141 MET A C 1
ATOM 1133 O O . MET A 1 141 ? -2.340 -7.779 15.224 1.00 89.31 141 MET A O 1
ATOM 1137 N N . PHE A 1 142 ? -2.422 -7.458 17.443 1.00 88.81 142 PHE A N 1
ATOM 1138 C CA . PHE A 1 142 ? -1.933 -6.086 17.404 1.00 88.81 142 PHE A CA 1
ATOM 1139 C C . PHE A 1 142 ? -0.510 -6.006 16.839 1.00 88.81 142 PHE A C 1
ATOM 1141 O O . PHE A 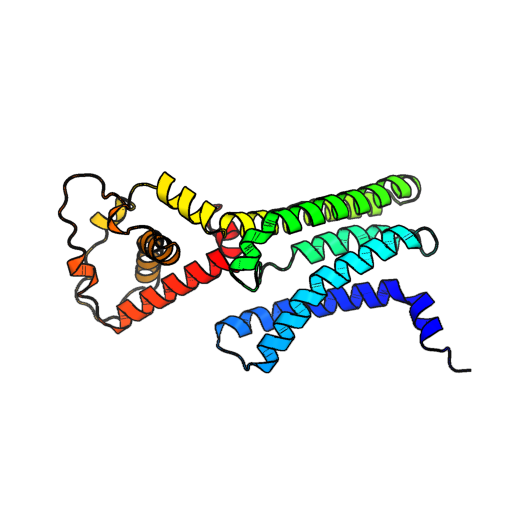1 142 ? -0.262 -5.221 15.925 1.00 88.81 142 PHE A O 1
ATOM 1148 N N . VAL A 1 143 ? 0.404 -6.859 17.314 1.00 89.31 143 VAL A N 1
ATOM 1149 C CA . VAL A 1 143 ? 1.790 -6.918 16.817 1.00 89.31 143 VAL A CA 1
ATOM 1150 C C . VAL A 1 143 ? 1.827 -7.276 15.330 1.00 89.31 143 VAL A C 1
ATOM 1152 O O . VAL A 1 143 ? 2.485 -6.589 14.552 1.00 89.31 143 VAL A O 1
ATOM 1155 N N . ILE A 1 144 ? 1.075 -8.298 14.912 1.00 89.31 144 ILE A N 1
ATOM 1156 C CA . ILE A 1 144 ? 0.967 -8.695 13.499 1.00 89.31 144 ILE A CA 1
ATOM 1157 C C . ILE A 1 144 ? 0.415 -7.541 12.654 1.00 89.31 144 ILE A C 1
ATOM 1159 O O . ILE A 1 144 ? 0.904 -7.295 11.553 1.00 89.31 144 ILE A O 1
ATOM 1163 N N . GLY A 1 145 ? -0.574 -6.806 13.168 1.00 86.81 145 GLY A N 1
ATOM 1164 C CA . GLY A 1 145 ? -1.153 -5.651 12.487 1.00 86.81 145 GLY A CA 1
ATOM 1165 C C . GLY A 1 145 ? -0.152 -4.519 12.287 1.00 86.81 145 GLY A C 1
ATOM 1166 O O . GLY A 1 145 ? -0.060 -3.981 11.184 1.00 86.81 145 GLY A O 1
ATOM 1167 N N . LEU A 1 146 ? 0.646 -4.204 13.312 1.00 87.62 146 LEU A N 1
ATOM 1168 C CA . LEU A 1 146 ? 1.718 -3.211 13.210 1.00 87.62 146 LEU A CA 1
ATOM 1169 C C . LEU A 1 146 ? 2.780 -3.618 12.188 1.00 87.62 146 LEU A C 1
ATOM 1171 O O . LEU A 1 146 ? 3.209 -2.772 11.406 1.00 87.62 146 LEU A O 1
ATOM 1175 N N . ILE A 1 147 ? 3.172 -4.895 12.163 1.00 87.31 147 ILE A N 1
ATOM 1176 C CA . ILE A 1 147 ? 4.137 -5.415 11.186 1.00 87.31 147 ILE A CA 1
ATOM 1177 C C . ILE A 1 147 ? 3.567 -5.281 9.770 1.00 87.31 147 ILE A C 1
ATOM 1179 O O . ILE A 1 147 ? 4.172 -4.609 8.938 1.00 87.31 147 ILE A O 1
ATOM 1183 N N . LYS A 1 148 ? 2.365 -5.815 9.509 1.00 84.38 148 LYS A N 1
ATOM 1184 C CA . LYS A 1 148 ? 1.736 -5.768 8.176 1.00 84.38 148 LYS A CA 1
ATOM 1185 C C . LYS A 1 148 ? 1.510 -4.347 7.662 1.00 84.38 148 LYS A C 1
ATOM 1187 O O . LYS A 1 148 ? 1.711 -4.068 6.476 1.00 84.38 148 LYS A O 1
ATOM 1192 N N . TYR A 1 149 ? 1.077 -3.438 8.534 1.00 82.31 149 TYR A N 1
ATOM 1193 C CA . TYR A 1 149 ? 0.905 -2.033 8.170 1.00 82.31 149 TYR A CA 1
ATOM 1194 C C . TYR A 1 149 ? 2.268 -1.355 7.964 1.00 82.31 149 TYR A C 1
ATOM 1196 O O . TYR A 1 149 ? 2.451 -0.612 7.000 1.00 82.31 149 TYR A O 1
ATOM 1204 N N . GLY A 1 150 ? 3.255 -1.647 8.814 1.00 83.19 150 GLY A N 1
ATOM 1205 C CA . GLY A 1 150 ? 4.630 -1.171 8.668 1.00 83.19 150 GLY A CA 1
ATOM 1206 C C . GLY A 1 150 ? 5.254 -1.576 7.332 1.00 83.19 150 GLY A C 1
ATOM 1207 O O . GLY A 1 150 ? 5.812 -0.726 6.642 1.00 83.19 150 GLY A O 1
ATOM 1208 N N . GLU A 1 151 ? 5.074 -2.828 6.908 1.00 84.50 151 GLU A N 1
ATOM 1209 C CA . GLU A 1 151 ? 5.481 -3.322 5.586 1.00 84.50 151 GLU A CA 1
ATOM 1210 C C . GLU A 1 151 ? 4.833 -2.521 4.448 1.00 84.50 151 GLU A C 1
ATOM 1212 O O . GLU A 1 151 ? 5.507 -2.186 3.476 1.00 84.50 151 GLU A O 1
ATOM 1217 N N . ARG A 1 152 ? 3.545 -2.154 4.572 1.00 83.12 152 ARG A N 1
ATOM 1218 C CA . ARG A 1 152 ? 2.850 -1.286 3.597 1.00 83.12 152 ARG A CA 1
ATOM 1219 C C . ARG A 1 152 ? 3.505 0.090 3.510 1.00 83.12 152 ARG A C 1
ATOM 1221 O O . ARG A 1 152 ? 3.741 0.576 2.408 1.00 83.12 152 ARG A O 1
ATOM 1228 N N . ILE A 1 153 ? 3.816 0.712 4.647 1.00 82.50 153 ILE A N 1
ATOM 1229 C CA . ILE A 1 153 ? 4.477 2.026 4.672 1.00 82.50 153 ILE A CA 1
ATOM 1230 C C . ILE A 1 153 ? 5.890 1.926 4.097 1.00 82.50 153 ILE A C 1
ATOM 1232 O O . ILE A 1 153 ? 6.301 2.799 3.335 1.00 82.50 153 ILE A O 1
ATOM 1236 N N . TRP A 1 154 ? 6.624 0.861 4.426 1.00 82.00 154 TRP A N 1
ATOM 1237 C CA . TRP A 1 154 ? 7.945 0.610 3.859 1.00 82.00 154 TRP A CA 1
ATOM 1238 C C . TRP A 1 154 ? 7.868 0.438 2.336 1.00 82.00 154 TRP A C 1
ATOM 1240 O O . TRP A 1 154 ? 8.685 1.019 1.628 1.00 82.00 154 TRP A O 1
ATOM 1250 N N . ALA A 1 155 ? 6.839 -0.252 1.824 1.00 81.75 155 ALA A N 1
ATOM 1251 C CA . ALA A 1 155 ? 6.568 -0.393 0.386 1.00 81.75 155 ALA A CA 1
ATOM 1252 C C . ALA A 1 155 ? 6.384 0.955 -0.289 1.00 81.75 155 ALA A C 1
ATOM 1254 O O . ALA A 1 155 ? 7.071 1.257 -1.260 1.00 81.75 155 ALA A O 1
ATOM 1255 N N . LEU A 1 156 ? 5.503 1.781 0.270 1.00 81.38 156 LEU A N 1
ATOM 1256 C CA . LEU A 1 156 ? 5.210 3.118 -0.239 1.00 81.38 156 LEU A CA 1
ATOM 1257 C C . LEU A 1 156 ? 6.452 4.012 -0.237 1.00 81.38 156 LEU A C 1
ATOM 1259 O O . LEU A 1 156 ? 6.733 4.709 -1.213 1.00 81.38 156 LEU A O 1
ATOM 1263 N N . LYS A 1 157 ? 7.233 3.950 0.844 1.00 81.88 157 LYS A N 1
ATOM 1264 C CA . LYS A 1 157 ? 8.487 4.685 0.967 1.00 81.88 157 LYS A CA 1
ATOM 1265 C C . LYS A 1 157 ? 9.489 4.242 -0.110 1.00 81.88 157 LYS A C 1
ATOM 1267 O O . LYS A 1 157 ? 9.938 5.078 -0.888 1.00 81.88 157 LYS A O 1
ATOM 1272 N N . CYS A 1 158 ? 9.755 2.940 -0.242 1.00 76.75 158 CYS A N 1
ATOM 1273 C CA . CYS A 1 158 ? 10.660 2.405 -1.266 1.00 76.75 158 CYS A CA 1
ATOM 1274 C C . CYS A 1 158 ? 10.185 2.668 -2.706 1.00 76.75 158 CYS A C 1
ATOM 1276 O O . CYS A 1 158 ? 11.015 2.802 -3.604 1.00 76.75 158 CYS A O 1
ATOM 1278 N N . ALA A 1 159 ? 8.872 2.763 -2.928 1.00 80.81 159 ALA A N 1
ATOM 1279 C CA . ALA A 1 159 ? 8.263 3.086 -4.217 1.00 80.81 159 ALA A CA 1
ATOM 1280 C C . ALA A 1 159 ? 8.275 4.596 -4.549 1.00 80.81 159 ALA A C 1
ATOM 1282 O O . ALA A 1 159 ? 7.791 5.004 -5.608 1.00 80.81 159 ALA A O 1
ATOM 1283 N N . THR A 1 160 ? 8.817 5.445 -3.667 1.00 83.12 160 THR A N 1
ATOM 1284 C CA . THR A 1 160 ? 8.946 6.888 -3.902 1.00 83.12 160 THR A CA 1
ATOM 1285 C C . THR A 1 160 ? 10.092 7.180 -4.873 1.00 83.12 160 THR A C 1
ATOM 1287 O O . THR A 1 160 ? 11.182 6.622 -4.756 1.00 83.12 160 THR A O 1
ATOM 1290 N N . MET A 1 161 ? 9.886 8.118 -5.806 1.00 80.06 161 MET A N 1
ATOM 1291 C CA . MET A 1 161 ? 10.897 8.475 -6.815 1.00 80.06 161 MET A CA 1
ATOM 1292 C C . MET A 1 161 ? 12.236 8.922 -6.213 1.00 80.06 161 MET A C 1
ATOM 1294 O O . MET A 1 161 ? 13.285 8.644 -6.792 1.00 80.06 161 MET A O 1
ATOM 1298 N N . ASP A 1 162 ? 12.219 9.588 -5.058 1.00 80.31 162 ASP A N 1
ATOM 1299 C CA . ASP A 1 162 ? 13.433 10.017 -4.356 1.00 80.31 162 ASP A CA 1
ATOM 1300 C C . ASP A 1 162 ? 14.238 8.837 -3.802 1.00 80.31 162 ASP A C 1
ATOM 1302 O O . ASP A 1 162 ? 15.466 8.828 -3.916 1.00 80.31 162 ASP A O 1
ATOM 1306 N N . ASP A 1 163 ? 13.562 7.814 -3.273 1.00 81.31 163 ASP A N 1
ATOM 1307 C CA . ASP A 1 163 ? 14.205 6.594 -2.776 1.00 81.31 163 ASP A CA 1
ATOM 1308 C C . ASP A 1 163 ? 14.695 5.707 -3.926 1.00 81.31 163 ASP A C 1
ATOM 1310 O O . ASP A 1 163 ? 15.807 5.180 -3.873 1.00 81.31 163 ASP A O 1
ATOM 1314 N N . ILE A 1 164 ? 13.946 5.626 -5.030 1.00 78.50 164 ILE A N 1
ATOM 1315 C CA . ILE A 1 164 ? 14.422 4.980 -6.262 1.00 78.50 164 ILE A CA 1
ATOM 1316 C C . ILE A 1 164 ? 15.675 5.704 -6.782 1.00 78.50 164 ILE A C 1
ATOM 1318 O O . ILE A 1 164 ? 16.682 5.068 -7.096 1.00 78.50 164 ILE A O 1
ATOM 1322 N N . ARG A 1 165 ? 15.666 7.043 -6.815 1.00 77.31 165 ARG A N 1
ATOM 1323 C CA . ARG A 1 165 ? 16.812 7.864 -7.236 1.00 77.31 165 ARG A CA 1
ATOM 1324 C C . ARG A 1 165 ? 18.021 7.673 -6.324 1.00 77.31 165 ARG A C 1
ATOM 1326 O O . ARG A 1 165 ? 19.144 7.579 -6.823 1.00 77.31 165 ARG A O 1
ATOM 1333 N N . SER A 1 166 ? 17.824 7.651 -5.008 1.00 77.25 166 SER A N 1
ATOM 1334 C CA . SER A 1 166 ? 18.908 7.459 -4.040 1.00 77.25 166 SER A CA 1
ATOM 1335 C C . SER A 1 166 ? 19.493 6.045 -4.132 1.00 77.25 166 SER A C 1
ATOM 1337 O O . SER A 1 166 ? 20.716 5.895 -4.118 1.00 77.25 166 SER A O 1
ATOM 1339 N N . SER A 1 167 ? 18.644 5.033 -4.338 1.00 75.94 167 SER A N 1
ATOM 1340 C CA . SER A 1 167 ? 19.042 3.644 -4.579 1.00 75.94 167 SER A CA 1
ATOM 1341 C C . SER A 1 167 ? 19.909 3.513 -5.833 1.00 75.94 167 SER A C 1
ATOM 1343 O O . SER A 1 167 ? 20.989 2.931 -5.759 1.00 75.94 167 SER A O 1
ATOM 1345 N N . ILE A 1 168 ? 19.522 4.138 -6.951 1.00 72.00 168 ILE A N 1
ATOM 1346 C CA . ILE A 1 168 ? 20.316 4.135 -8.194 1.00 72.00 168 ILE A CA 1
ATOM 1347 C C . ILE A 1 168 ? 21.658 4.850 -8.004 1.00 72.00 168 ILE A C 1
ATOM 1349 O O . ILE A 1 168 ? 22.694 4.316 -8.399 1.00 72.00 168 ILE A O 1
ATOM 1353 N N . LYS A 1 169 ? 21.671 6.023 -7.352 1.00 70.44 169 LYS A N 1
ATOM 1354 C CA . LYS A 1 169 ? 22.915 6.754 -7.044 1.00 70.44 169 LYS A CA 1
ATOM 1355 C C . LYS A 1 169 ? 23.876 5.931 -6.186 1.00 70.44 169 LYS A C 1
ATOM 1357 O O . LYS A 1 169 ? 25.079 5.984 -6.412 1.00 70.44 169 LYS A O 1
ATOM 1362 N N . LYS A 1 170 ? 23.348 5.203 -5.197 1.00 70.12 170 LYS A N 1
ATOM 1363 C CA . LYS A 1 170 ? 24.133 4.331 -4.314 1.00 70.12 170 LYS A CA 1
ATOM 1364 C C . LYS A 1 170 ? 24.616 3.077 -5.039 1.00 70.12 170 LYS A C 1
ATOM 1366 O O . LYS A 1 170 ? 25.719 2.620 -4.766 1.00 70.12 170 LYS A O 1
ATOM 1371 N N . CYS A 1 171 ? 23.792 2.531 -5.932 1.00 64.62 171 CYS A N 1
ATOM 1372 C CA . CYS A 1 171 ? 24.137 1.363 -6.727 1.00 64.62 171 CYS A CA 1
ATOM 1373 C C . CYS A 1 171 ? 25.296 1.694 -7.672 1.00 64.62 171 CYS A C 1
ATOM 1375 O O . CYS A 1 171 ? 26.239 0.916 -7.708 1.00 64.62 171 CYS A O 1
ATOM 1377 N N . GLY A 1 172 ? 25.284 2.872 -8.323 1.00 56.84 172 GLY A N 1
ATOM 1378 C CA . GLY A 1 172 ? 26.427 3.524 -8.993 1.00 56.84 172 GLY A CA 1
ATOM 1379 C C . GLY A 1 172 ? 27.096 2.760 -10.148 1.00 56.84 172 GLY A C 1
ATOM 1380 O O . GLY A 1 172 ? 27.786 3.372 -10.960 1.00 56.84 172 GLY A O 1
ATOM 1381 N N . LEU A 1 173 ? 26.869 1.452 -10.231 1.00 54.78 173 LEU A N 1
ATOM 1382 C CA . LEU A 1 173 ? 27.418 0.486 -11.155 1.00 54.78 173 LEU A CA 1
ATOM 1383 C C . LEU A 1 173 ? 26.265 -0.304 -11.763 1.00 54.78 173 LEU A C 1
ATOM 1385 O O . LEU A 1 173 ? 25.389 -0.816 -11.064 1.00 54.78 173 LEU A O 1
ATOM 1389 N N . LEU A 1 174 ? 26.313 -0.448 -13.079 1.00 53.94 174 LEU A N 1
ATOM 1390 C CA . LEU A 1 174 ? 25.584 -1.508 -13.757 1.00 53.94 174 LEU A CA 1
ATOM 1391 C C . LEU A 1 174 ? 26.170 -2.854 -13.265 1.00 53.94 174 LEU A C 1
ATOM 1393 O O . LEU A 1 174 ? 27.400 -2.947 -13.177 1.00 53.94 174 LEU A O 1
ATOM 1397 N N . PRO A 1 175 ? 25.356 -3.859 -12.880 1.00 51.41 175 PRO A N 1
ATOM 1398 C CA . PRO A 1 175 ? 25.874 -5.134 -12.389 1.00 51.41 175 PRO A CA 1
ATOM 1399 C C . PRO A 1 175 ? 26.927 -5.687 -13.352 1.00 51.41 175 PRO A C 1
ATOM 1401 O O . PRO A 1 175 ? 26.667 -5.784 -14.550 1.00 51.41 175 PRO A O 1
ATOM 1404 N N . THR A 1 176 ? 28.103 -6.057 -12.836 1.00 46.84 176 THR A N 1
ATOM 1405 C CA . THR A 1 176 ? 29.240 -6.594 -13.613 1.00 46.84 176 THR A CA 1
ATOM 1406 C C . THR A 1 176 ? 28.829 -7.770 -14.505 1.00 46.84 176 THR A C 1
ATOM 1408 O O . THR A 1 176 ? 29.382 -7.964 -15.581 1.00 46.84 176 THR A O 1
ATOM 1411 N N . TYR A 1 177 ? 27.777 -8.480 -14.090 1.00 44.81 177 TYR A N 1
ATOM 1412 C CA . TYR A 1 177 ? 27.147 -9.596 -14.787 1.00 44.81 177 TYR A CA 1
ATOM 1413 C C . TYR A 1 177 ? 26.584 -9.255 -16.183 1.00 44.81 177 TYR A C 1
ATOM 1415 O O . TYR A 1 177 ? 26.368 -10.156 -16.984 1.00 44.81 177 TYR A O 1
ATOM 1423 N N . TYR A 1 178 ? 26.397 -7.972 -16.529 1.00 50.47 178 TYR A N 1
ATOM 1424 C CA . TYR A 1 178 ? 26.007 -7.567 -17.890 1.00 50.47 178 TYR A CA 1
ATOM 1425 C C . TYR A 1 178 ? 27.038 -7.894 -18.958 1.00 50.47 178 TYR A C 1
ATOM 1427 O O . TYR A 1 178 ? 26.672 -8.199 -20.090 1.00 50.47 178 TYR A O 1
ATOM 1435 N N . GLY A 1 179 ? 28.318 -7.756 -18.611 1.00 51.62 179 GLY A N 1
ATOM 1436 C CA . GLY A 1 179 ? 29.415 -8.031 -19.535 1.00 51.62 179 GLY A CA 1
ATOM 1437 C C . GLY A 1 179 ? 29.611 -9.525 -19.780 1.00 51.62 179 GLY A C 1
ATOM 1438 O O . GLY A 1 179 ? 30.128 -9.896 -20.829 1.00 51.62 179 GLY A O 1
ATOM 1439 N N . ASP A 1 180 ? 29.158 -10.350 -18.833 1.00 48.22 180 ASP A N 1
ATOM 1440 C CA . ASP A 1 180 ? 29.334 -11.803 -18.826 1.00 48.22 180 ASP A CA 1
ATOM 1441 C C . ASP A 1 180 ? 28.088 -12.561 -19.296 1.00 48.22 180 ASP A C 1
ATOM 1443 O O . ASP A 1 180 ? 28.135 -13.784 -19.457 1.00 48.22 180 ASP A O 1
ATOM 1447 N N . LEU A 1 181 ? 26.968 -11.864 -19.524 1.00 52.47 181 LEU A N 1
ATOM 1448 C CA . LEU A 1 181 ? 25.790 -12.497 -20.091 1.00 52.47 181 LEU A CA 1
ATOM 1449 C C . LEU A 1 181 ? 26.129 -12.927 -21.526 1.00 52.47 181 LEU A C 1
ATOM 1451 O O . LEU A 1 181 ? 26.564 -12.088 -22.323 1.00 52.47 181 LEU A O 1
ATOM 1455 N N . PRO A 1 182 ? 25.972 -14.212 -21.883 1.00 52.22 182 PRO A N 1
ATOM 1456 C CA . PRO A 1 182 ? 26.281 -14.650 -23.229 1.00 52.22 182 PRO A CA 1
ATOM 1457 C C . PRO A 1 182 ? 25.394 -13.893 -24.228 1.00 52.22 182 PRO A C 1
ATOM 1459 O O . PRO A 1 182 ? 24.193 -13.728 -23.978 1.00 52.22 182 PRO A O 1
ATOM 1462 N N . PRO A 1 183 ? 25.946 -13.438 -25.371 1.00 52.06 183 PRO A N 1
ATOM 1463 C CA . PRO A 1 183 ? 25.108 -12.986 -26.464 1.00 52.06 183 PRO A CA 1
ATOM 1464 C C . PRO A 1 183 ? 24.135 -14.123 -26.805 1.00 52.06 183 PRO A C 1
ATOM 1466 O O . PRO A 1 183 ? 24.573 -15.271 -26.908 1.00 52.06 183 PRO A O 1
ATOM 1469 N N . PRO A 1 184 ? 22.831 -13.845 -26.969 1.00 51.94 184 PRO A N 1
ATOM 1470 C CA . PRO A 1 184 ? 21.857 -14.827 -27.354 1.00 51.94 184 PRO A CA 1
ATOM 1471 C C . PRO A 1 184 ? 22.356 -15.381 -28.676 1.00 51.94 184 PRO A C 1
ATOM 1473 O O . PRO A 1 184 ? 22.494 -14.661 -29.673 1.00 51.94 184 PRO A O 1
ATOM 1476 N N . SER A 1 185 ? 22.677 -16.669 -28.653 1.00 50.94 185 SER A N 1
ATOM 1477 C CA . SER A 1 185 ? 22.853 -17.438 -29.867 1.00 50.94 185 SER A CA 1
ATOM 1478 C C . SER A 1 185 ? 21.594 -17.222 -30.711 1.00 50.94 185 SER A C 1
ATOM 1480 O O . SER A 1 185 ? 20.497 -17.058 -30.175 1.00 50.94 185 SER A O 1
ATOM 1482 N N . GLY A 1 186 ? 21.757 -17.112 -32.029 1.00 50.72 186 GLY A N 1
ATOM 1483 C CA . GLY A 1 186 ? 20.724 -16.677 -32.978 1.00 50.72 186 GLY A CA 1
ATOM 1484 C C . GLY A 1 186 ? 19.493 -17.587 -33.118 1.00 50.72 186 GLY A C 1
ATOM 1485 O O . GLY A 1 186 ? 18.917 -17.643 -34.201 1.00 50.72 186 GLY A O 1
ATOM 1486 N N . ALA A 1 187 ? 19.093 -18.307 -32.069 1.00 48.19 187 ALA A N 1
ATOM 1487 C CA . ALA A 1 187 ? 17.868 -19.078 -31.998 1.00 48.19 187 ALA A CA 1
ATOM 1488 C C . ALA A 1 187 ? 16.645 -18.157 -31.858 1.00 48.19 187 ALA A C 1
ATOM 1490 O O . ALA A 1 187 ? 16.659 -17.112 -31.197 1.00 48.19 187 ALA A O 1
ATOM 1491 N N . SER A 1 188 ? 15.575 -18.551 -32.542 1.00 49.59 188 SER A N 1
ATOM 1492 C CA . SER A 1 188 ? 14.305 -17.836 -32.572 1.00 49.59 188 SER A CA 1
ATOM 1493 C C . SER A 1 188 ? 13.716 -17.667 -31.161 1.00 49.59 188 SER A C 1
ATOM 1495 O O . SER A 1 188 ? 13.907 -18.504 -30.285 1.00 49.59 188 SER A O 1
ATOM 1497 N N . ALA A 1 189 ? 12.970 -16.582 -30.934 1.00 48.66 189 ALA A N 1
ATOM 1498 C CA . ALA A 1 189 ? 12.368 -16.228 -29.641 1.00 48.66 189 ALA A CA 1
ATOM 1499 C C . ALA A 1 189 ? 11.400 -17.284 -29.050 1.00 48.66 189 ALA A C 1
ATOM 1501 O O . ALA A 1 189 ? 10.918 -17.091 -27.939 1.00 48.66 189 ALA A O 1
ATOM 1502 N N . GLU A 1 190 ? 11.092 -18.351 -29.793 1.00 49.72 190 GLU A N 1
ATOM 1503 C CA . GLU A 1 190 ? 10.205 -19.451 -29.393 1.00 49.72 190 GLU A CA 1
ATOM 1504 C C . GLU A 1 190 ? 10.949 -20.606 -28.691 1.00 49.72 190 GLU A C 1
ATOM 1506 O O . GLU A 1 190 ? 10.302 -21.397 -28.016 1.00 49.72 190 GLU A O 1
ATOM 1511 N N . GLU A 1 191 ? 12.286 -20.673 -28.778 1.00 51.44 191 GLU A N 1
ATOM 1512 C CA . GLU A 1 191 ? 13.123 -21.711 -28.135 1.00 51.44 191 GLU A CA 1
ATOM 1513 C C . GLU A 1 191 ? 13.872 -21.229 -26.881 1.00 51.44 191 GLU A C 1
ATOM 1515 O O . GLU A 1 191 ? 14.609 -22.002 -26.273 1.00 51.44 191 GLU A O 1
ATOM 1520 N N . ARG A 1 192 ? 13.722 -19.958 -26.483 1.00 59.25 192 ARG A N 1
ATOM 1521 C CA . ARG A 1 192 ? 14.407 -19.434 -25.292 1.00 59.25 192 ARG A CA 1
ATOM 1522 C C . ARG A 1 192 ? 13.675 -19.780 -24.006 1.00 59.25 192 ARG A C 1
ATOM 1524 O O . ARG A 1 192 ? 12.460 -19.599 -23.916 1.00 59.25 192 ARG A O 1
ATOM 1531 N N . ASP A 1 193 ? 14.458 -20.179 -23.009 1.00 68.81 193 ASP A N 1
ATOM 1532 C CA . ASP A 1 193 ? 13.984 -20.416 -21.655 1.00 68.81 193 ASP A CA 1
ATOM 1533 C C . ASP A 1 193 ? 13.459 -19.103 -21.050 1.00 68.81 193 ASP A C 1
ATOM 1535 O O . ASP A 1 193 ? 14.089 -18.043 -21.156 1.00 68.81 193 ASP A O 1
ATOM 1539 N N . GLU A 1 194 ? 12.265 -19.136 -20.462 1.00 71.50 194 GLU A N 1
ATOM 1540 C CA . GLU A 1 194 ? 11.631 -17.933 -19.908 1.00 71.50 194 GLU A CA 1
ATOM 1541 C C . GLU A 1 194 ? 12.445 -17.354 -18.745 1.00 71.50 194 GLU A C 1
ATOM 1543 O O . GLU A 1 194 ? 12.430 -16.140 -18.528 1.00 71.50 194 GLU A O 1
ATOM 1548 N N . GLU A 1 195 ? 13.200 -18.209 -18.054 1.00 73.44 195 GLU A N 1
ATOM 1549 C CA . GLU A 1 195 ? 14.100 -17.839 -16.965 1.00 73.44 195 GLU A CA 1
ATOM 1550 C C . GLU A 1 195 ? 15.254 -16.949 -17.445 1.00 73.44 195 GLU A C 1
ATOM 1552 O O . GLU A 1 195 ? 15.555 -15.944 -16.802 1.00 73.44 195 GLU A O 1
ATOM 1557 N N . GLU A 1 196 ? 15.849 -17.228 -18.610 1.00 72.00 196 GLU A N 1
ATOM 1558 C CA . GLU A 1 196 ? 16.915 -16.389 -19.177 1.00 72.00 196 GLU A CA 1
ATOM 1559 C C . GLU A 1 196 ? 16.403 -14.989 -19.540 1.00 72.00 196 GLU A C 1
ATOM 1561 O O . GLU A 1 196 ? 17.078 -13.982 -19.305 1.00 72.00 196 GLU A O 1
ATOM 1566 N N . LEU A 1 197 ? 15.185 -14.907 -20.089 1.00 74.50 197 LEU A N 1
ATOM 1567 C CA . LEU A 1 197 ? 14.535 -13.631 -20.399 1.00 74.50 197 LEU A CA 1
ATOM 1568 C C . LEU A 1 197 ? 14.206 -12.841 -19.126 1.00 74.50 197 LEU A C 1
ATOM 1570 O O . LEU A 1 197 ? 14.359 -11.618 -19.115 1.00 74.50 197 LEU A O 1
ATOM 1574 N N . LEU A 1 198 ? 13.791 -13.525 -18.057 1.00 77.06 198 LEU A N 1
ATOM 1575 C CA . LEU A 1 198 ? 13.503 -12.909 -16.763 1.00 77.06 198 LEU A CA 1
ATOM 1576 C C . LEU A 1 198 ? 14.781 -12.398 -16.093 1.00 77.06 198 LEU A C 1
ATOM 1578 O O . LEU A 1 198 ? 14.802 -11.257 -15.631 1.00 77.06 198 LEU A O 1
ATOM 1582 N N . LEU A 1 199 ? 15.857 -13.191 -16.092 1.00 72.56 199 LEU A N 1
ATOM 1583 C CA . LEU A 1 199 ? 17.172 -12.778 -15.591 1.00 72.56 199 LEU A CA 1
ATOM 1584 C C . LEU A 1 199 ? 17.681 -11.549 -16.344 1.00 72.56 199 LEU A C 1
ATOM 1586 O O . LEU A 1 199 ? 18.163 -10.599 -15.725 1.00 72.56 199 LEU A O 1
ATOM 1590 N N . PHE A 1 200 ? 17.511 -11.526 -17.668 1.00 72.81 200 PHE A N 1
ATOM 1591 C CA . PHE A 1 200 ? 17.853 -10.368 -18.485 1.00 72.81 200 PHE A CA 1
ATOM 1592 C C . PHE A 1 200 ? 17.014 -9.131 -18.128 1.00 72.81 200 PHE A C 1
ATOM 1594 O O . PHE A 1 200 ? 17.567 -8.050 -17.931 1.00 72.81 200 PHE A O 1
ATOM 1601 N N . ALA A 1 201 ? 15.692 -9.273 -17.996 1.00 75.12 201 ALA A N 1
ATOM 1602 C CA . ALA A 1 201 ? 14.802 -8.178 -17.600 1.00 75.12 201 ALA A CA 1
ATOM 1603 C C . ALA A 1 201 ? 15.148 -7.632 -16.202 1.00 75.12 201 ALA A C 1
ATOM 1605 O O . ALA A 1 201 ? 15.190 -6.420 -15.985 1.00 75.12 201 ALA A O 1
ATOM 1606 N N . GLN A 1 202 ? 15.453 -8.515 -15.248 1.00 76.62 202 GLN A N 1
ATOM 1607 C CA . GLN A 1 202 ? 15.888 -8.135 -13.904 1.00 76.62 202 GLN A CA 1
ATOM 1608 C C . GLN A 1 202 ? 17.231 -7.400 -13.930 1.00 76.62 202 GLN A C 1
ATOM 1610 O O . GLN A 1 202 ? 17.425 -6.441 -13.178 1.00 76.62 202 GLN A O 1
ATOM 1615 N N . ALA A 1 203 ? 18.133 -7.811 -14.818 1.00 70.31 203 ALA A N 1
ATOM 1616 C CA . ALA A 1 203 ? 19.394 -7.131 -15.032 1.00 70.31 203 ALA A CA 1
ATOM 1617 C C . ALA A 1 203 ? 19.166 -5.725 -15.635 1.00 70.31 203 ALA A C 1
ATOM 1619 O O . ALA A 1 203 ? 19.776 -4.768 -15.153 1.00 70.31 203 ALA A O 1
ATOM 1620 N N . MET A 1 204 ? 18.261 -5.558 -16.611 1.00 72.69 204 MET A N 1
ATOM 1621 C CA . MET A 1 204 ? 18.005 -4.269 -17.292 1.00 72.69 204 MET A CA 1
ATOM 1622 C C . MET A 1 204 ? 17.194 -3.303 -16.425 1.00 72.69 204 MET A C 1
ATOM 1624 O O . MET A 1 204 ? 17.181 -2.092 -16.661 1.00 72.69 204 MET A O 1
ATOM 1628 N N . LEU A 1 205 ? 16.536 -3.814 -15.388 1.00 76.56 205 LEU A N 1
ATOM 1629 C CA . LEU A 1 205 ? 15.650 -3.065 -14.507 1.00 76.56 205 LEU A CA 1
ATOM 1630 C C . LEU A 1 205 ? 16.221 -1.726 -13.981 1.00 76.56 205 LEU A C 1
ATOM 1632 O O . LEU A 1 205 ? 15.454 -0.765 -13.910 1.00 76.56 205 LEU A O 1
ATOM 1636 N N . PRO A 1 206 ? 17.519 -1.572 -13.635 1.00 73.62 206 PRO A N 1
ATOM 1637 C CA . PRO A 1 206 ? 18.096 -0.281 -13.252 1.00 73.62 206 PRO A CA 1
ATOM 1638 C C . PRO A 1 206 ? 18.027 0.786 -14.356 1.00 73.62 206 PRO A C 1
ATOM 1640 O O . PRO A 1 206 ? 17.835 1.961 -14.040 1.00 73.62 206 PRO A O 1
ATOM 1643 N N . LEU A 1 207 ? 18.135 0.403 -15.635 1.00 72.44 207 LEU A N 1
ATOM 1644 C CA . LEU A 1 207 ? 17.973 1.318 -16.773 1.00 72.44 207 LEU A CA 1
ATOM 1645 C C . LEU A 1 207 ? 16.519 1.771 -16.898 1.00 72.44 207 LEU A C 1
ATOM 1647 O O . LEU A 1 207 ? 16.262 2.967 -17.037 1.00 72.44 207 LEU A O 1
ATOM 1651 N N . CYS A 1 208 ? 15.575 0.836 -16.773 1.00 76.12 208 CYS A N 1
ATOM 1652 C CA . CYS A 1 208 ? 14.143 1.132 -16.782 1.00 76.12 208 CYS A CA 1
ATOM 1653 C C . CYS A 1 208 ? 13.759 2.067 -15.619 1.00 76.12 208 CYS A C 1
ATOM 1655 O O . CYS A 1 208 ? 13.135 3.112 -15.827 1.00 76.12 208 CYS A O 1
ATOM 1657 N N . LYS A 1 209 ? 14.247 1.776 -14.403 1.00 76.12 209 LYS A N 1
ATOM 1658 C CA . LYS A 1 209 ? 14.107 2.659 -13.234 1.00 76.12 209 LYS A CA 1
ATOM 1659 C C . LYS A 1 209 ? 14.690 4.046 -13.501 1.00 76.12 209 LYS A C 1
ATOM 1661 O O . LYS A 1 209 ? 14.031 5.036 -13.200 1.00 76.12 209 LYS A O 1
ATOM 1666 N N . GLY A 1 210 ? 15.893 4.118 -14.076 1.00 72.50 210 GLY A N 1
ATOM 1667 C CA . GLY A 1 210 ? 16.566 5.367 -14.435 1.00 72.50 210 GLY A CA 1
ATOM 1668 C C . GLY A 1 210 ? 15.762 6.210 -15.426 1.00 72.50 210 GLY A C 1
ATOM 1669 O O . GLY A 1 210 ? 15.570 7.404 -15.190 1.00 72.50 210 GLY A O 1
ATOM 1670 N N . GLY A 1 211 ? 15.222 5.585 -16.475 1.00 75.31 211 GLY A N 1
ATOM 1671 C CA . GLY A 1 211 ? 14.358 6.240 -17.458 1.00 75.31 211 GLY A CA 1
ATOM 1672 C C . GLY A 1 211 ? 13.100 6.842 -16.831 1.00 75.31 211 GLY A C 1
ATOM 1673 O O . GLY A 1 211 ? 12.779 7.999 -17.092 1.00 75.31 211 GLY A O 1
ATOM 1674 N N . ILE A 1 212 ? 12.439 6.108 -15.932 1.00 77.19 212 ILE A N 1
ATOM 1675 C CA . ILE A 1 212 ? 11.213 6.560 -15.251 1.00 77.19 212 ILE A CA 1
ATOM 1676 C C . ILE A 1 212 ? 11.450 7.804 -14.385 1.00 77.19 212 ILE A C 1
ATOM 1678 O O . ILE A 1 212 ? 10.597 8.688 -14.321 1.00 77.19 212 ILE A O 1
ATOM 1682 N N . ILE A 1 213 ? 12.609 7.908 -13.734 1.00 74.69 213 ILE A N 1
ATOM 1683 C CA . ILE A 1 213 ? 12.931 9.053 -12.869 1.00 74.69 213 ILE A CA 1
ATOM 1684 C C . ILE A 1 213 ? 13.647 10.199 -13.611 1.00 74.69 213 ILE A C 1
ATOM 1686 O O . ILE A 1 213 ? 14.165 11.115 -12.958 1.00 74.69 213 ILE A O 1
ATOM 1690 N N . ASN A 1 214 ? 13.708 10.153 -14.949 1.00 73.81 214 ASN A N 1
ATOM 1691 C CA . ASN A 1 214 ? 14.502 11.058 -15.791 1.00 73.81 214 ASN A CA 1
ATOM 1692 C C . ASN A 1 214 ? 15.975 11.151 -15.343 1.00 73.81 214 ASN A C 1
ATOM 1694 O O . ASN A 1 214 ? 16.596 12.215 -15.402 1.00 73.81 214 ASN A O 1
ATOM 1698 N N . PHE A 1 215 ? 16.534 10.057 -14.823 1.00 67.25 215 PHE A N 1
ATOM 1699 C CA . PHE A 1 215 ? 17.943 9.996 -14.464 1.00 67.25 215 PHE A CA 1
ATOM 1700 C C . PHE A 1 215 ? 18.759 9.739 -15.730 1.00 67.25 215 PHE A C 1
ATOM 1702 O O . PHE A 1 215 ? 18.419 8.834 -16.495 1.00 67.25 215 PHE A O 1
ATOM 1709 N N . PRO A 1 216 ? 19.820 10.525 -15.984 1.00 62.84 216 PRO A N 1
ATOM 1710 C CA . PRO A 1 216 ? 20.628 10.352 -17.179 1.00 62.84 216 PRO A CA 1
ATOM 1711 C C . PRO A 1 216 ? 21.189 8.931 -17.217 1.00 62.84 216 PRO A C 1
ATOM 1713 O O . PRO A 1 216 ? 22.010 8.561 -16.382 1.00 62.84 216 PRO A O 1
ATOM 1716 N N . VAL A 1 217 ? 20.759 8.152 -18.213 1.00 58.44 217 VAL A N 1
ATOM 1717 C CA . VAL A 1 217 ? 21.210 6.768 -18.450 1.00 58.44 217 VAL A CA 1
ATOM 1718 C C . VAL A 1 217 ? 22.739 6.691 -18.540 1.00 58.44 217 VAL A C 1
ATOM 1720 O O . VAL A 1 217 ? 23.347 5.747 -18.051 1.00 58.44 217 VAL A O 1
ATOM 1723 N N . VAL A 1 218 ? 23.363 7.748 -19.070 1.00 55.53 218 VAL A N 1
ATOM 1724 C CA . VAL A 1 218 ? 24.821 7.939 -19.173 1.00 55.53 218 VAL A CA 1
ATOM 1725 C C . VAL A 1 218 ? 25.532 7.938 -17.810 1.00 55.53 218 VAL A C 1
ATOM 1727 O O . VAL A 1 218 ? 26.719 7.642 -17.736 1.00 55.53 218 VAL A O 1
ATOM 1730 N N . LEU A 1 219 ? 24.826 8.269 -16.728 1.00 52.56 219 LEU A N 1
ATOM 1731 C CA . LEU A 1 219 ? 25.379 8.397 -15.376 1.00 52.56 219 LEU A CA 1
ATOM 1732 C C . LEU A 1 219 ? 25.339 7.078 -14.588 1.00 52.56 219 LEU A C 1
ATOM 1734 O O . LEU A 1 219 ? 25.814 7.022 -13.453 1.00 52.56 219 LEU A O 1
ATOM 1738 N N . ILE A 1 220 ? 24.777 6.019 -15.179 1.00 56.50 220 ILE A N 1
ATOM 1739 C CA . ILE A 1 220 ? 24.921 4.652 -14.684 1.00 56.50 220 ILE A CA 1
ATOM 1740 C C . ILE A 1 220 ? 26.294 4.166 -15.161 1.00 56.50 220 ILE A C 1
ATOM 1742 O O . ILE A 1 220 ? 26.463 3.707 -16.291 1.00 56.50 220 ILE A O 1
ATOM 1746 N N . SER A 1 221 ? 27.298 4.361 -14.307 1.00 49.28 221 SER A N 1
ATOM 1747 C CA . SER A 1 221 ? 28.698 4.097 -14.638 1.00 49.28 221 SER A CA 1
ATOM 1748 C C . SER A 1 221 ? 28.921 2.606 -14.898 1.00 49.28 221 SER A C 1
ATOM 1750 O O . SER A 1 221 ? 28.561 1.755 -14.085 1.00 49.28 221 SER A O 1
ATOM 1752 N N . HIS A 1 222 ? 29.542 2.277 -16.029 1.00 50.84 222 HIS A N 1
ATOM 1753 C CA . HIS A 1 222 ? 30.122 0.953 -16.246 1.00 50.84 222 HIS A CA 1
ATOM 1754 C C . HIS A 1 222 ? 31.448 0.856 -15.476 1.00 50.84 222 HIS A C 1
ATOM 1756 O O . HIS A 1 222 ? 32.252 1.793 -15.546 1.00 50.84 222 HIS A O 1
ATOM 1762 N N . PRO A 1 223 ? 31.735 -0.254 -14.775 1.00 44.53 223 PRO A N 1
ATOM 1763 C CA . PRO A 1 223 ? 33.081 -0.500 -14.288 1.00 44.53 223 PRO A CA 1
ATOM 1764 C C . PRO A 1 223 ? 34.038 -0.658 -15.485 1.00 44.53 223 PRO A C 1
ATOM 1766 O O . PRO A 1 223 ? 33.973 -1.624 -16.229 1.00 44.53 223 PRO A O 1
ATOM 1769 N N . HIS A 1 224 ? 34.875 0.364 -15.675 1.00 43.31 224 HIS A N 1
ATOM 1770 C CA . HIS A 1 224 ? 36.202 0.397 -16.305 1.00 43.31 224 HIS A CA 1
ATOM 1771 C C . HIS A 1 224 ? 36.473 -0.492 -17.554 1.00 43.31 224 HIS A C 1
ATOM 1773 O O . HIS A 1 224 ? 36.638 -1.703 -17.463 1.00 43.31 224 HIS A O 1
ATOM 1779 N N . ASN A 1 225 ? 36.714 0.166 -18.699 1.00 41.72 225 ASN A N 1
ATOM 1780 C CA . ASN A 1 225 ? 37.474 -0.324 -19.868 1.00 41.72 225 ASN A CA 1
ATOM 1781 C C . ASN A 1 225 ? 36.961 -1.543 -20.664 1.00 41.72 225 ASN A C 1
ATOM 1783 O O . ASN A 1 225 ? 37.770 -2.285 -21.218 1.00 41.72 225 ASN A O 1
ATOM 1787 N N . SER A 1 226 ? 35.652 -1.699 -20.852 1.00 43.69 226 SER A N 1
ATOM 1788 C CA . SER A 1 226 ? 35.146 -2.502 -21.975 1.00 43.69 226 SER A CA 1
ATOM 1789 C C . SER A 1 226 ? 34.174 -1.666 -22.809 1.00 43.69 226 SER A C 1
ATOM 1791 O O . SER A 1 226 ? 33.248 -1.088 -22.233 1.00 43.69 226 SER A O 1
ATOM 1793 N N . PRO A 1 227 ? 34.376 -1.516 -24.134 1.00 41.12 227 PRO A N 1
ATOM 1794 C CA . PRO A 1 227 ? 33.396 -0.858 -24.985 1.00 41.12 227 PRO A CA 1
ATOM 1795 C C . PRO A 1 227 ? 32.112 -1.688 -24.939 1.00 41.12 227 PRO A C 1
ATOM 1797 O O . PRO A 1 227 ? 32.066 -2.814 -25.432 1.00 41.12 227 PRO A O 1
ATOM 1800 N N . SER A 1 228 ? 31.074 -1.155 -24.300 1.00 49.75 228 SER A N 1
ATOM 1801 C CA . SER A 1 228 ? 29.787 -1.826 -24.203 1.00 49.75 228 SER A CA 1
ATOM 1802 C C . SER A 1 228 ? 29.181 -1.954 -25.599 1.00 49.75 228 SER A C 1
ATOM 1804 O O . SER A 1 228 ? 28.700 -0.995 -26.202 1.00 49.75 228 SER A O 1
ATOM 1806 N N . ASN A 1 229 ? 29.163 -3.180 -26.115 1.00 45.97 229 ASN A N 1
ATOM 1807 C CA . ASN A 1 229 ? 28.343 -3.565 -27.255 1.00 45.97 229 ASN A CA 1
ATOM 1808 C C . ASN A 1 229 ? 26.872 -3.656 -26.803 1.00 45.97 229 ASN A C 1
ATOM 1810 O O . ASN A 1 229 ? 26.229 -4.695 -26.916 1.00 45.97 229 ASN A O 1
ATOM 1814 N N . LEU A 1 230 ? 26.293 -2.544 -26.321 1.00 51.88 230 LEU A N 1
ATOM 1815 C CA . LEU A 1 230 ? 24.834 -2.433 -26.177 1.00 51.88 230 LEU A CA 1
ATOM 1816 C C . LEU A 1 230 ? 24.143 -2.613 -27.546 1.00 51.88 230 LEU A C 1
ATOM 1818 O O . LEU A 1 230 ? 22.954 -2.897 -27.608 1.00 51.88 230 LEU A O 1
ATOM 1822 N N . SER A 1 231 ? 24.912 -2.496 -28.636 1.00 50.91 231 SER A N 1
ATOM 1823 C CA . SER A 1 231 ? 24.548 -2.846 -30.011 1.00 50.91 231 SER A CA 1
ATOM 1824 C C . SER A 1 231 ? 23.999 -4.270 -30.154 1.00 50.91 231 SER A C 1
ATOM 1826 O O . SER A 1 231 ? 23.072 -4.475 -30.935 1.00 50.91 231 SER A O 1
ATOM 1828 N N . TRP A 1 232 ? 24.490 -5.249 -29.382 1.00 50.59 232 TRP A N 1
ATOM 1829 C CA . TRP A 1 232 ? 23.928 -6.601 -29.417 1.00 50.59 232 TRP A CA 1
ATOM 1830 C C . TRP A 1 232 ? 22.486 -6.593 -28.881 1.00 50.59 232 TRP A C 1
ATOM 1832 O O . TRP A 1 232 ? 21.623 -7.249 -29.461 1.00 50.59 232 TRP A O 1
ATOM 1842 N N . CYS A 1 233 ? 22.169 -5.808 -27.847 1.00 52.28 233 CYS A N 1
ATOM 1843 C CA . CYS A 1 233 ? 20.806 -5.712 -27.311 1.00 52.28 233 CYS A CA 1
ATOM 1844 C C . CYS A 1 233 ? 19.776 -5.264 -28.373 1.00 52.28 233 CYS A C 1
ATOM 1846 O O . CYS A 1 233 ? 18.590 -5.565 -28.265 1.00 52.28 233 CYS A O 1
ATOM 1848 N N . TRP A 1 234 ? 20.240 -4.586 -29.427 1.00 51.75 234 TRP A N 1
ATOM 1849 C CA . TRP A 1 234 ? 19.435 -4.149 -30.570 1.00 51.75 234 TRP A CA 1
ATOM 1850 C C . TRP A 1 234 ? 19.340 -5.199 -31.687 1.00 51.75 234 TRP A C 1
ATOM 1852 O O . TRP A 1 234 ? 18.534 -5.045 -32.598 1.00 51.75 234 TRP A O 1
ATOM 1862 N N . ASN A 1 235 ? 20.117 -6.282 -31.614 1.00 57.22 235 ASN A N 1
ATOM 1863 C CA . ASN A 1 235 ? 20.102 -7.397 -32.566 1.00 57.22 235 ASN A CA 1
ATOM 1864 C C . ASN A 1 235 ? 19.062 -8.480 -32.206 1.00 57.22 235 ASN A C 1
ATOM 1866 O O . ASN A 1 235 ? 19.132 -9.620 -32.662 1.00 57.22 235 ASN A O 1
ATOM 1870 N N . TRP A 1 236 ? 18.122 -8.149 -31.322 1.00 64.06 236 TRP A N 1
ATOM 1871 C CA . TRP A 1 236 ? 17.068 -9.046 -30.868 1.00 64.06 236 TRP A CA 1
ATOM 1872 C C . TRP A 1 236 ? 15.918 -9.107 -31.876 1.00 64.06 236 TRP A C 1
ATOM 1874 O O . TRP A 1 236 ? 15.564 -8.117 -32.514 1.00 64.06 236 TRP A O 1
ATOM 1884 N N . ASN A 1 237 ? 15.266 -10.269 -31.967 1.00 70.50 237 ASN A N 1
ATOM 1885 C CA . ASN A 1 237 ? 13.965 -10.357 -32.622 1.00 70.50 237 ASN A CA 1
ATOM 1886 C C . ASN A 1 237 ? 12.953 -9.505 -31.841 1.00 70.50 237 ASN A C 1
ATOM 1888 O O . ASN A 1 237 ? 12.874 -9.626 -30.617 1.00 70.50 237 ASN A O 1
ATOM 1892 N N . TRP A 1 238 ? 12.141 -8.714 -32.549 1.00 73.00 238 TRP A N 1
ATOM 1893 C CA . TRP A 1 238 ? 11.108 -7.859 -31.963 1.00 73.00 238 TRP A CA 1
ATOM 1894 C C . TRP A 1 238 ? 10.259 -8.605 -30.922 1.00 73.00 238 TRP A C 1
ATOM 1896 O O . TRP A 1 238 ? 10.059 -8.079 -29.833 1.00 73.00 238 TRP A O 1
ATOM 1906 N N . LYS A 1 239 ? 9.854 -9.861 -31.183 1.00 76.88 239 LYS A N 1
ATOM 1907 C CA . LYS A 1 239 ? 9.085 -10.682 -30.223 1.00 76.88 239 LYS A CA 1
ATOM 1908 C C . LYS A 1 239 ? 9.781 -10.811 -28.859 1.00 76.88 239 LYS A C 1
ATOM 1910 O O . LYS A 1 239 ? 9.141 -10.652 -27.825 1.00 76.88 239 LYS A O 1
ATOM 1915 N N . ALA A 1 240 ? 11.086 -11.084 -28.854 1.00 71.75 240 ALA A N 1
ATOM 1916 C CA . ALA A 1 240 ? 11.857 -11.236 -27.622 1.00 71.75 240 ALA A CA 1
ATOM 1917 C C . ALA A 1 240 ? 12.056 -9.895 -26.906 1.00 71.75 240 ALA A C 1
ATOM 1919 O O . ALA A 1 240 ? 11.967 -9.838 -25.682 1.00 71.75 240 ALA A O 1
ATOM 1920 N N . THR A 1 241 ? 12.281 -8.817 -27.663 1.00 74.00 241 THR A N 1
ATOM 1921 C CA . THR A 1 241 ? 12.402 -7.463 -27.108 1.00 74.00 241 THR A CA 1
ATOM 1922 C C . THR A 1 241 ? 11.104 -7.033 -26.433 1.00 74.00 241 THR A C 1
ATOM 1924 O O . THR A 1 241 ? 11.135 -6.559 -25.303 1.00 74.00 241 THR A O 1
ATOM 1927 N N . PHE A 1 242 ? 9.955 -7.255 -27.079 1.00 80.31 242 PHE A N 1
ATOM 1928 C CA . PHE A 1 242 ? 8.650 -6.973 -26.479 1.00 80.31 242 PHE A CA 1
ATOM 1929 C C . PHE A 1 242 ? 8.408 -7.805 -25.218 1.00 80.31 242 PHE A C 1
ATOM 1931 O O . PHE A 1 242 ? 7.938 -7.248 -24.232 1.00 80.31 242 PHE A O 1
ATOM 1938 N N . LYS A 1 243 ? 8.781 -9.094 -25.212 1.00 81.38 243 LYS A N 1
ATOM 1939 C CA . LYS A 1 243 ? 8.630 -9.962 -24.033 1.00 81.38 243 LYS A CA 1
ATOM 1940 C C . LYS A 1 243 ? 9.476 -9.481 -22.848 1.00 81.38 243 LYS A C 1
ATOM 1942 O O . LYS A 1 243 ? 8.980 -9.441 -21.729 1.00 81.38 243 LYS A O 1
ATOM 1947 N N . VAL A 1 244 ? 10.716 -9.047 -23.082 1.00 77.50 244 VAL A N 1
ATOM 1948 C CA . VAL A 1 244 ? 11.558 -8.462 -22.022 1.00 77.50 244 VAL A CA 1
ATOM 1949 C C . VAL A 1 244 ? 11.007 -7.135 -21.528 1.00 77.50 244 VAL A C 1
ATOM 1951 O O . VAL A 1 244 ? 10.907 -6.945 -20.322 1.00 77.50 244 VAL A O 1
ATOM 1954 N N . VAL A 1 245 ? 10.582 -6.244 -22.425 1.00 81.69 245 VAL A N 1
ATOM 1955 C CA . VAL A 1 245 ? 9.961 -4.971 -22.028 1.00 81.69 245 VAL A CA 1
ATOM 1956 C C . VAL A 1 245 ? 8.684 -5.215 -21.218 1.00 81.69 245 VAL A C 1
ATOM 1958 O O . VAL A 1 245 ? 8.440 -4.526 -20.231 1.00 81.69 245 VAL A O 1
ATOM 1961 N N . GLU A 1 246 ? 7.880 -6.213 -21.583 1.00 84.94 246 GLU A N 1
ATOM 1962 C CA . GLU A 1 246 ? 6.702 -6.623 -20.815 1.00 84.94 246 GLU A CA 1
ATOM 1963 C C . GLU A 1 246 ? 7.078 -7.132 -19.413 1.00 84.94 246 GLU A C 1
ATOM 1965 O O . GLU A 1 246 ? 6.459 -6.724 -18.427 1.00 84.94 246 GLU A O 1
ATOM 1970 N N . MET A 1 247 ? 8.117 -7.966 -19.301 1.00 85.00 247 MET A N 1
ATOM 1971 C CA . MET A 1 247 ? 8.646 -8.443 -18.016 1.00 85.00 247 MET A CA 1
ATOM 1972 C C . MET A 1 247 ? 9.215 -7.298 -17.163 1.00 85.00 247 MET A C 1
ATOM 1974 O O . MET A 1 247 ? 8.934 -7.222 -15.968 1.00 85.00 247 MET A O 1
ATOM 1978 N N . GLU A 1 248 ? 9.950 -6.358 -17.756 1.00 82.12 248 GLU A N 1
ATOM 1979 C CA . GLU A 1 248 ? 10.466 -5.168 -17.069 1.00 82.12 248 GLU A CA 1
ATOM 1980 C C . GLU A 1 248 ? 9.336 -4.264 -16.567 1.00 82.12 248 GLU A C 1
ATOM 1982 O O . GLU A 1 248 ? 9.352 -3.828 -15.415 1.00 82.12 248 GLU A O 1
ATOM 1987 N N . LEU A 1 249 ? 8.325 -4.002 -17.402 1.00 85.12 249 LEU A N 1
ATOM 1988 C CA . LEU A 1 249 ? 7.148 -3.217 -17.022 1.00 85.12 249 LEU A CA 1
ATOM 1989 C C . LEU A 1 249 ? 6.337 -3.914 -15.927 1.00 85.12 249 LEU A C 1
ATOM 1991 O O . LEU A 1 249 ? 5.832 -3.248 -15.023 1.00 85.12 249 LEU A O 1
ATOM 1995 N N . SER A 1 250 ? 6.244 -5.244 -15.975 1.00 85.19 250 SER A N 1
ATOM 1996 C CA . SER A 1 250 ? 5.674 -6.065 -14.905 1.00 85.19 250 SER A CA 1
ATOM 1997 C C . SER A 1 250 ? 6.418 -5.858 -13.586 1.00 85.19 250 SER A C 1
ATOM 1999 O O . SER A 1 250 ? 5.794 -5.525 -12.580 1.00 85.19 250 SER A O 1
ATOM 2001 N N . LEU A 1 251 ? 7.745 -6.002 -13.594 1.00 83.06 251 LEU A N 1
ATOM 2002 C CA . LEU A 1 251 ? 8.588 -5.811 -12.411 1.00 83.06 251 LEU A CA 1
ATOM 2003 C C . LEU A 1 251 ? 8.482 -4.378 -11.871 1.00 83.06 251 LEU A C 1
ATOM 2005 O O . LEU A 1 251 ? 8.376 -4.168 -10.664 1.00 83.06 251 LEU A O 1
ATOM 2009 N N . MET A 1 252 ? 8.454 -3.379 -12.755 1.00 81.69 252 MET A N 1
ATOM 2010 C CA . MET A 1 252 ? 8.253 -1.980 -12.375 1.00 81.69 252 MET A CA 1
ATOM 2011 C C . MET A 1 252 ? 6.879 -1.732 -11.758 1.00 81.69 252 MET A C 1
ATOM 2013 O O . MET A 1 252 ? 6.776 -1.001 -10.774 1.00 81.69 252 MET A O 1
ATOM 2017 N N . TYR A 1 253 ? 5.825 -2.336 -12.303 1.00 82.12 253 TYR A N 1
ATOM 2018 C CA . TYR A 1 253 ? 4.489 -2.261 -11.721 1.00 82.12 253 TYR A CA 1
ATOM 2019 C C . TYR A 1 253 ? 4.468 -2.866 -10.313 1.00 82.12 253 TYR A C 1
ATOM 2021 O O . TYR A 1 253 ? 3.906 -2.263 -9.396 1.00 82.12 253 TYR A O 1
ATOM 2029 N N . ASP A 1 254 ? 5.126 -4.010 -10.129 1.00 81.50 254 ASP A N 1
ATOM 2030 C CA . ASP A 1 254 ? 5.214 -4.680 -8.835 1.00 81.50 254 ASP A CA 1
ATOM 2031 C C . ASP A 1 254 ? 6.004 -3.833 -7.817 1.00 81.50 254 ASP A C 1
ATOM 2033 O O . ASP A 1 254 ? 5.614 -3.766 -6.651 1.00 81.50 254 ASP A O 1
ATOM 2037 N N . ILE A 1 255 ? 7.038 -3.106 -8.257 1.00 78.81 255 ILE A N 1
ATOM 2038 C CA . ILE A 1 255 ? 7.802 -2.147 -7.435 1.00 78.81 255 ILE A CA 1
ATOM 2039 C C . ILE A 1 255 ? 6.990 -0.913 -7.053 1.00 78.81 255 ILE A C 1
ATOM 2041 O O . ILE A 1 255 ? 7.079 -0.455 -5.917 1.00 78.81 255 ILE A O 1
ATOM 2045 N N . LEU A 1 256 ? 6.232 -0.350 -7.991 1.00 78.50 256 LEU A N 1
ATOM 2046 C CA . LEU A 1 256 ? 5.574 0.941 -7.789 1.00 78.50 256 LEU A CA 1
ATOM 2047 C C . LEU A 1 256 ? 4.221 0.835 -7.087 1.00 78.50 256 LEU A C 1
ATOM 2049 O O . LEU A 1 256 ? 3.808 1.798 -6.442 1.00 78.50 256 LEU A O 1
ATOM 2053 N N . TYR A 1 257 ? 3.523 -0.292 -7.236 1.00 73.81 257 TYR A N 1
ATOM 2054 C CA . TYR A 1 257 ? 2.116 -0.396 -6.846 1.00 73.81 257 TYR A CA 1
ATOM 2055 C C . TYR A 1 257 ? 1.763 -1.615 -5.989 1.00 73.81 257 TYR A C 1
ATOM 2057 O O . TYR A 1 257 ? 0.588 -1.784 -5.642 1.00 73.81 257 TYR A O 1
ATOM 2065 N N . THR A 1 258 ? 2.724 -2.480 -5.656 1.00 72.75 258 THR A N 1
ATOM 2066 C CA . THR A 1 258 ? 2.464 -3.672 -4.837 1.00 72.75 258 THR A CA 1
ATOM 2067 C C . THR A 1 258 ? 3.501 -3.832 -3.729 1.00 72.75 258 THR A C 1
ATOM 2069 O O . THR A 1 258 ? 4.558 -3.204 -3.748 1.00 72.75 258 THR A O 1
ATOM 2072 N N . LYS A 1 259 ? 3.224 -4.711 -2.759 1.00 65.69 259 LYS A N 1
ATOM 2073 C CA . LYS A 1 259 ? 4.230 -5.125 -1.766 1.00 65.69 259 LYS A CA 1
ATOM 2074 C C . LYS A 1 259 ? 5.221 -6.166 -2.298 1.00 65.69 259 LYS A C 1
ATOM 2076 O O . LYS A 1 259 ? 6.195 -6.468 -1.608 1.00 65.69 259 LYS A O 1
ATOM 2081 N N . ALA A 1 260 ? 4.998 -6.719 -3.494 1.00 63.59 260 ALA A N 1
ATOM 2082 C CA . ALA A 1 260 ? 5.776 -7.842 -4.015 1.00 63.59 260 ALA A CA 1
ATOM 2083 C C . ALA A 1 260 ? 7.273 -7.512 -4.106 1.00 63.59 260 ALA A C 1
ATOM 2085 O O . ALA A 1 260 ? 8.106 -8.349 -3.779 1.00 63.59 260 ALA A O 1
ATOM 2086 N N . ALA A 1 261 ? 7.634 -6.270 -4.433 1.00 59.44 261 ALA A N 1
ATOM 2087 C CA . ALA A 1 261 ? 9.037 -5.871 -4.487 1.00 59.44 261 ALA A CA 1
ATOM 2088 C C . ALA A 1 261 ? 9.773 -5.958 -3.143 1.00 59.44 261 ALA A C 1
ATOM 2090 O O . ALA A 1 261 ? 10.974 -6.210 -3.136 1.00 59.44 261 ALA A O 1
ATOM 2091 N N . ILE A 1 262 ? 9.092 -5.784 -2.007 1.00 58.22 262 ILE A N 1
ATOM 2092 C CA . ILE A 1 262 ? 9.703 -6.006 -0.687 1.00 58.22 262 ILE A CA 1
ATOM 2093 C C . ILE A 1 262 ? 9.806 -7.495 -0.413 1.00 58.22 262 ILE A C 1
ATOM 2095 O O . ILE A 1 262 ? 10.865 -7.974 -0.038 1.00 58.22 262 ILE A O 1
ATOM 2099 N N . ILE A 1 263 ? 8.739 -8.246 -0.661 1.00 57.34 263 ILE A N 1
ATOM 2100 C CA . ILE A 1 263 ? 8.713 -9.686 -0.390 1.00 57.34 263 ILE A CA 1
ATOM 2101 C C . ILE A 1 263 ? 9.796 -10.422 -1.207 1.00 57.34 263 ILE A C 1
ATOM 2103 O O . ILE A 1 263 ? 10.421 -11.345 -0.696 1.00 57.34 263 ILE A O 1
ATOM 2107 N N . HIS A 1 264 ? 10.077 -9.971 -2.434 1.00 54.22 264 HIS A N 1
ATOM 2108 C CA . HIS A 1 264 ? 11.085 -10.559 -3.322 1.00 54.22 264 HIS A CA 1
ATOM 2109 C C . HIS A 1 264 ? 12.505 -9.978 -3.186 1.00 54.22 264 HIS A C 1
ATOM 2111 O O . HIS A 1 264 ? 13.409 -10.503 -3.820 1.00 54.22 264 HIS A O 1
ATOM 2117 N N . SER A 1 265 ? 12.726 -8.910 -2.406 1.00 47.28 265 SER A N 1
ATOM 2118 C CA . SER A 1 265 ? 14.066 -8.306 -2.213 1.00 47.28 265 SER A CA 1
ATOM 2119 C C . SER A 1 265 ? 14.716 -8.622 -0.864 1.00 47.28 265 SER A C 1
ATOM 2121 O O . SER A 1 265 ? 15.843 -8.197 -0.616 1.00 47.28 265 SER A O 1
ATOM 2123 N N . TRP A 1 266 ? 14.015 -9.345 0.013 1.00 38.50 266 TRP A N 1
ATOM 2124 C CA . TRP A 1 266 ? 14.518 -9.771 1.324 1.00 38.50 266 TRP A CA 1
ATOM 2125 C C . TRP A 1 266 ? 15.223 -11.142 1.304 1.00 38.50 266 TRP A C 1
ATOM 2127 O O . TRP A 1 266 ? 15.596 -11.642 2.366 1.00 38.50 266 TRP A O 1
ATOM 2137 N N . TYR A 1 267 ? 15.437 -11.724 0.121 1.00 2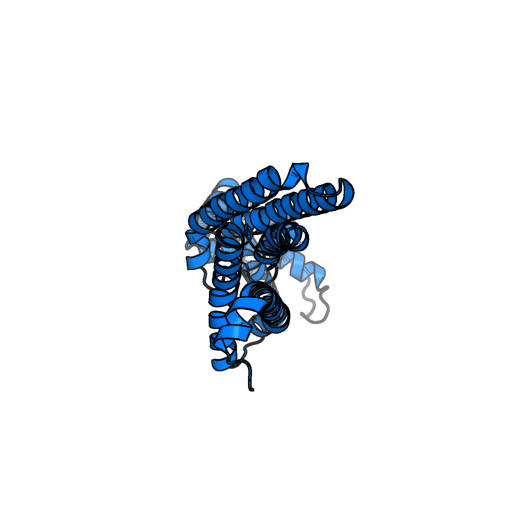9.55 267 TYR A N 1
ATOM 2138 C CA . TYR A 1 267 ? 16.236 -12.931 -0.112 1.00 29.55 267 TYR A CA 1
ATOM 2139 C C . TYR A 1 267 ? 17.203 -12.683 -1.271 1.00 29.55 267 TYR A C 1
ATOM 2141 O O . TYR A 1 267 ? 18.359 -13.148 -1.179 1.00 29.55 267 TYR A O 1
#

Foldseek 3Di:
DPPDPVNCCVVCVLVVLLVLLVVLLVLCVVCLVVVVVDDDPVSLVVNVVSVVCNLVSLLVSLVCCLVVVVPDDLQVSLQSLLVSLLSNLPSQSFLDDDLVVLVCLVVLVVSLVVSLVSSVVSLVVCVVPDDPVSSVVSVVSNVNSSVSSVLSSVLSPCLHLVNLVVVLVVVQAQPPCVVVLDLPDPDDPVPDDVVSLLVVLVSCLNVVSCVVSVHPSVRNDYPDDDDDCVVSVVVDDPVSVVSSVVSSVVVSCCSNTGSVVVVVPVD

Radius of gyration: 24.29 Å; chains: 1; bounding box: 82×33×67 Å

pLDDT: mean 71.72, std 12.6, range [29.55, 89.75]

Organism: Triticum urartu (NCBI:txid4572)

InterPro domains:
  IPR025315 Domain of unknown function DUF4220 [PF13968] (48-266)

Secondary structure (DSSP, 8-state):
----HHHHHHHHHHHHHHHHHHHHHHHHHHHHGGGTTT--HHHHHHHHHHHHHHHHHHHHHHHHHHHHTTTS-TTHHHHHHHHHHHHHH---S-S-SSHHHHHTHHHHHHHHHHHHHHHHHHHHHHTTTS-HHHHHHHHHHHHHHHHHHHHHHHHHHHTSHHHHHHHHHHH-B--THHHHSPPPPS--TTSS-HHHHHHHHHHHHHHHHHHHTT--GGGSB--SS----HHHHTSS-HHHHHHHHHHHHHHHHHHHHSSHHHHTT--